Protein AF-A0A7Y3NGU8-F1 (afdb_monomer)

Secondary structure (DSSP, 8-state):
-HHHHTT---TT-----SS-GGGGTTHHHHHT-S-HHHHHHHHHHHHHHHHHHHHTT----EEEEE--HHHHHHHHHHHHH-TTTGGG--HHHHHHHHTHHHHHHHHHHHHH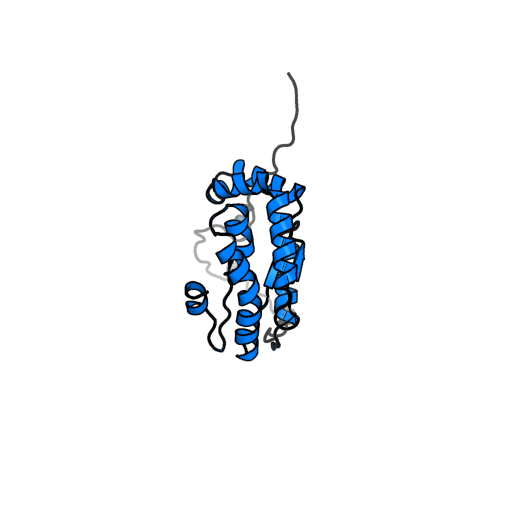HH-BTTB-EEEEE-SSHHHHHHHHHHHHHHHS-----PPPP--PPPPPP-SS-PPPPGGGS-PPP--S--HHHHTT---------------

Mean predicted aligned error: 11.24 Å

Sequence (203 aa):
FQRYVAHLPAGGEIVVFDRSWYNRAGVERVMGFCTEEEYQEFARSVSEFERMLVRSGILILKYWLSVSDEEQEKRFQERLDDPAKRWKLSPMDLGARTRWVDYSKAKDAMLTFSHIPEAPWYEVPSDLKRAAHLNVLHHFLSQVAYKDLTPEPLKLPKRQAAKDYVRPPLSSLNFIPQLWPKAEELVSVTPEVVKPDKKKKKK

Radius of gyration: 28.21 Å; Cα contacts (8 Å, |Δi|>4): 116; chains: 1; bounding box: 62×50×75 Å

pLDDT: mean 86.51, std 14.35, range [35.25, 97.56]

Nearest PDB structures (foldseek):
  5llb-assembly1_A  TM=9.837E-01  e=1.055E-14  Francisella tularensis subsp. tularensis SCHU S4
  5llf-assembly2_C  TM=9.906E-01  e=1.075E-13  Francisella tularensis subsp. tularensis SCHU S4
  4yeg-assembly1_A  TM=9.635E-01  e=5.064E-14  Francisella tularensis
  5o6m-assembly1_A  TM=8.699E-01  e=1.800E-09  Meiothermus ruber H328
  5lc9-assembly1_A  TM=8.675E-01  e=4.912E-09  Meiothermus ruber H328

Structure (mmCIF, N/CA/C/O backbone):
data_AF-A0A7Y3NGU8-F1
#
_entry.id   AF-A0A7Y3NGU8-F1
#
loop_
_atom_site.group_PDB
_atom_site.id
_atom_site.type_symbol
_atom_site.label_atom_id
_atom_site.label_alt_id
_atom_site.label_comp_id
_atom_site.label_asym_id
_atom_site.label_entity_id
_atom_site.label_seq_id
_atom_site.pdbx_PDB_ins_code
_atom_site.Cartn_x
_atom_site.Cartn_y
_atom_site.Cartn_z
_atom_site.occupancy
_atom_site.B_iso_or_equiv
_atom_site.auth_seq_id
_atom_site.auth_comp_id
_atom_site.auth_asym_id
_atom_site.auth_atom_id
_atom_site.pdbx_PDB_model_num
ATOM 1 N N . PHE A 1 1 ? -17.359 3.219 3.291 1.00 92.88 1 PHE A N 1
ATOM 2 C CA . PHE A 1 1 ? -17.083 2.290 2.169 1.00 92.88 1 PHE A CA 1
ATOM 3 C C . PHE A 1 1 ? -17.659 2.741 0.826 1.00 92.88 1 PHE A C 1
ATOM 5 O O . PHE A 1 1 ? -16.943 2.623 -0.157 1.00 92.88 1 PHE A O 1
ATOM 12 N N . GLN A 1 2 ? -18.877 3.301 0.760 1.00 95.94 2 GLN A N 1
ATOM 13 C CA . GLN A 1 2 ? -19.595 3.641 -0.488 1.00 95.94 2 GLN A CA 1
ATOM 14 C C . GLN A 1 2 ? -18.737 4.233 -1.625 1.00 95.94 2 GLN A C 1
ATOM 16 O O . GLN A 1 2 ? -18.728 3.679 -2.718 1.00 95.94 2 GLN A O 1
ATOM 21 N N . ARG A 1 3 ? -17.963 5.302 -1.374 1.00 95.88 3 ARG A N 1
ATOM 22 C CA . ARG A 1 3 ? -17.118 5.922 -2.416 1.00 95.88 3 ARG A CA 1
ATOM 23 C C . ARG A 1 3 ? -16.038 4.998 -2.993 1.00 95.88 3 ARG A C 1
ATOM 25 O O . ARG A 1 3 ? -15.642 5.173 -4.131 1.00 95.88 3 ARG A O 1
ATOM 32 N N . TYR A 1 4 ? -15.546 4.040 -2.208 1.00 96.94 4 TYR A N 1
ATOM 33 C CA . TYR A 1 4 ? -14.507 3.104 -2.640 1.00 96.94 4 TYR A CA 1
ATOM 34 C C . TYR A 1 4 ? -15.098 1.928 -3.417 1.00 96.94 4 TYR A C 1
ATOM 36 O O . TYR A 1 4 ? -14.462 1.433 -4.339 1.00 96.94 4 TYR A O 1
ATOM 44 N N . VAL A 1 5 ? -16.324 1.516 -3.074 1.00 96.00 5 VAL A N 1
ATOM 45 C CA . VAL A 1 5 ? -17.047 0.428 -3.755 1.00 96.00 5 VAL A CA 1
ATOM 46 C C . VAL A 1 5 ? -17.231 0.733 -5.242 1.00 96.00 5 VAL A C 1
ATOM 48 O O . VAL A 1 5 ? -17.096 -0.161 -6.067 1.00 96.00 5 VAL A O 1
ATOM 51 N N . ALA A 1 6 ? -17.456 2.002 -5.590 1.00 96.00 6 ALA A N 1
ATOM 52 C CA . ALA A 1 6 ? -17.579 2.452 -6.977 1.00 96.00 6 ALA A CA 1
ATOM 53 C C . ALA A 1 6 ? -16.308 2.244 -7.827 1.00 96.00 6 ALA A C 1
ATOM 55 O O . ALA A 1 6 ? -16.377 2.336 -9.047 1.00 96.00 6 ALA A O 1
ATOM 56 N N . HIS A 1 7 ? -15.162 1.979 -7.194 1.00 96.50 7 HIS A N 1
ATOM 57 C CA . HIS A 1 7 ? -13.875 1.749 -7.852 1.00 96.50 7 HIS A CA 1
ATOM 58 C C . HIS A 1 7 ? -13.387 0.303 -7.709 1.00 96.50 7 HIS A C 1
ATOM 60 O O . HIS A 1 7 ? -12.212 0.036 -7.938 1.00 96.50 7 HIS A O 1
ATOM 66 N N . LEU A 1 8 ? -14.236 -0.631 -7.273 1.00 96.25 8 LEU A N 1
ATOM 67 C CA . LEU A 1 8 ? -13.846 -2.039 -7.219 1.00 96.25 8 LEU A CA 1
ATOM 68 C C . LEU A 1 8 ? -13.650 -2.608 -8.633 1.00 96.25 8 LEU A C 1
ATOM 70 O O . LEU A 1 8 ? -14.359 -2.191 -9.549 1.00 96.25 8 LEU A O 1
ATOM 74 N N . PRO A 1 9 ? -12.712 -3.555 -8.807 1.00 96.81 9 PRO A N 1
ATOM 75 C CA . PRO A 1 9 ? -12.452 -4.158 -10.107 1.00 96.81 9 PRO A CA 1
ATOM 76 C C . PRO A 1 9 ? -13.638 -5.002 -10.579 1.00 96.81 9 PRO A C 1
ATOM 78 O O . PRO A 1 9 ? -14.230 -5.756 -9.801 1.00 96.81 9 PRO A O 1
ATOM 81 N N . ALA A 1 10 ? -13.928 -4.936 -11.875 1.00 94.62 10 ALA A N 1
ATOM 82 C CA . ALA A 1 10 ? -14.679 -5.965 -12.577 1.00 94.62 10 ALA A CA 1
ATOM 83 C C . ALA A 1 10 ? -13.771 -7.162 -12.936 1.00 94.62 10 ALA A C 1
ATOM 85 O O . ALA A 1 10 ? -12.556 -7.157 -12.723 1.00 94.62 10 ALA A O 1
ATOM 86 N N . GLY A 1 11 ? -14.360 -8.223 -13.494 1.00 93.69 11 GLY A N 1
ATOM 87 C CA . GLY A 1 11 ? -13.607 -9.404 -13.921 1.00 93.69 11 GLY A CA 1
ATOM 88 C C . GLY A 1 11 ? -12.532 -9.060 -14.960 1.00 93.69 11 GLY A C 1
ATOM 89 O O . GLY A 1 11 ? -12.848 -8.546 -16.029 1.00 93.69 11 GLY A O 1
ATOM 90 N N . GLY A 1 12 ? -11.270 -9.374 -14.650 1.00 91.25 12 GLY A N 1
ATOM 91 C CA . GLY A 1 12 ? -10.113 -9.105 -15.514 1.00 91.25 12 GLY A CA 1
ATOM 92 C C . GLY A 1 12 ? -9.433 -7.752 -15.280 1.00 91.25 12 GLY A C 1
ATOM 93 O O . GLY A 1 12 ? -8.403 -7.482 -15.896 1.00 91.25 12 GLY A O 1
ATOM 94 N N . GLU A 1 13 ? -9.960 -6.919 -14.383 1.00 96.06 13 GLU A N 1
ATOM 95 C CA . GLU A 1 13 ? -9.358 -5.633 -14.042 1.00 96.06 13 GLU A CA 1
ATOM 96 C C . GLU A 1 13 ? -8.400 -5.747 -12.853 1.00 96.06 13 GLU A C 1
ATOM 98 O O . GLU A 1 13 ? -8.600 -6.529 -11.923 1.00 96.06 13 GLU A O 1
ATOM 103 N N . ILE A 1 14 ? -7.365 -4.908 -12.865 1.00 95.94 14 ILE A N 1
ATOM 104 C CA . ILE A 1 14 ? -6.476 -4.698 -11.724 1.00 95.94 14 ILE A CA 1
ATOM 105 C C . ILE A 1 14 ? -6.668 -3.256 -11.271 1.00 95.94 14 ILE A C 1
ATOM 107 O O . ILE A 1 14 ? -6.373 -2.323 -12.017 1.00 95.94 14 ILE A O 1
ATOM 111 N N . VAL A 1 15 ? -7.134 -3.073 -10.036 1.00 97.12 15 VAL A N 1
ATOM 112 C CA . VAL A 1 15 ? -7.284 -1.752 -9.419 1.00 97.12 15 VAL A CA 1
ATOM 113 C C . VAL A 1 15 ? -6.252 -1.590 -8.312 1.00 97.12 15 VAL A C 1
ATOM 115 O O . VAL A 1 15 ? -6.148 -2.425 -7.415 1.00 97.12 15 VAL A O 1
ATOM 118 N N . VAL A 1 16 ? -5.507 -0.485 -8.360 1.00 96.88 16 VAL A N 1
ATOM 119 C CA . VAL A 1 16 ? -4.525 -0.117 -7.336 1.00 96.88 16 VAL A CA 1
ATOM 120 C C . VAL A 1 16 ? -5.042 1.081 -6.552 1.00 96.88 16 VAL A C 1
ATOM 122 O O . VAL A 1 16 ? -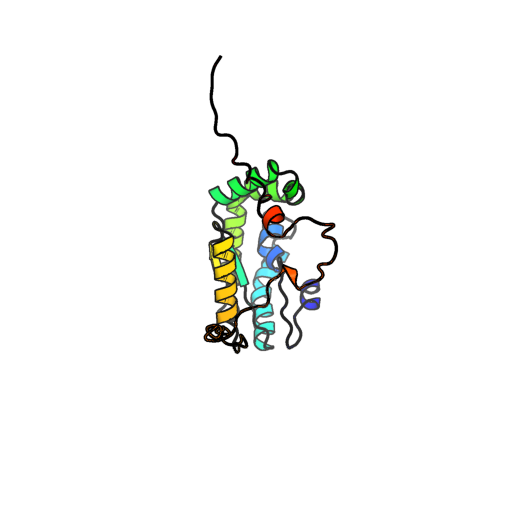5.272 2.155 -7.102 1.00 96.88 16 VAL A O 1
ATOM 125 N N . PHE A 1 17 ? -5.190 0.894 -5.246 1.00 97.38 17 PHE A N 1
ATOM 126 C CA . PHE A 1 17 ? -5.583 1.940 -4.312 1.00 97.38 17 PHE A CA 1
ATOM 127 C C . PHE A 1 17 ? -4.334 2.636 -3.741 1.00 97.38 17 PHE A C 1
ATOM 129 O O . PHE A 1 17 ? -3.684 2.102 -2.840 1.00 97.38 17 PHE A O 1
ATOM 136 N N . ASP A 1 18 ? -3.991 3.828 -4.252 1.00 95.12 18 ASP A N 1
ATOM 137 C CA . ASP A 1 18 ? -3.037 4.729 -3.581 1.00 95.12 18 ASP A CA 1
ATOM 138 C C . ASP A 1 18 ? -3.736 5.375 -2.380 1.00 95.12 18 ASP A C 1
ATOM 140 O O . ASP A 1 18 ? -4.452 6.375 -2.495 1.00 95.12 18 ASP A O 1
ATOM 144 N N . ARG A 1 19 ? -3.565 4.718 -1.226 1.00 94.00 19 ARG A N 1
ATOM 145 C CA . ARG A 1 19 ? -4.458 4.781 -0.058 1.00 94.00 19 ARG A CA 1
ATOM 146 C C . ARG A 1 19 ? -5.843 4.200 -0.346 1.00 94.00 19 ARG A C 1
ATOM 148 O O . ARG A 1 19 ? -6.278 4.054 -1.480 1.00 94.00 19 ARG A O 1
ATOM 155 N N . SER A 1 20 ? -6.564 3.864 0.716 1.00 96.50 20 SER A N 1
ATOM 156 C CA . SER A 1 20 ? -7.826 3.124 0.628 1.00 96.50 20 SER A CA 1
ATOM 157 C C . SER A 1 20 ? -8.789 3.533 1.746 1.00 96.50 20 SER A C 1
ATOM 159 O O . SER A 1 20 ? -8.634 4.591 2.367 1.00 96.50 20 SER A O 1
ATOM 161 N N . TRP A 1 21 ? -9.802 2.706 2.016 1.00 96.88 21 TRP A N 1
ATOM 162 C CA . TRP A 1 21 ? -10.707 2.870 3.157 1.00 96.88 21 TRP A CA 1
ATOM 163 C C . TRP A 1 21 ? -9.985 2.893 4.512 1.00 96.88 21 TRP A C 1
ATOM 165 O O . TRP A 1 21 ? -10.514 3.455 5.467 1.00 96.88 21 TRP A O 1
ATOM 175 N N . TYR A 1 22 ? -8.744 2.401 4.578 1.00 97.12 22 TYR A N 1
ATOM 176 C CA . TYR A 1 22 ? -7.890 2.463 5.766 1.00 97.12 22 TYR A CA 1
ATOM 177 C C . TYR A 1 22 ? -7.432 3.871 6.172 1.00 97.12 22 TYR A C 1
ATOM 179 O O . TYR A 1 22 ? -6.857 4.026 7.248 1.00 97.12 22 TYR A O 1
ATOM 187 N N . ASN A 1 23 ? -7.744 4.918 5.397 1.00 95.12 23 ASN A N 1
ATOM 188 C CA . ASN A 1 23 ? -7.581 6.302 5.864 1.00 95.12 23 ASN A CA 1
ATOM 189 C C . ASN A 1 23 ? -8.250 6.529 7.228 1.00 95.12 23 ASN A C 1
ATOM 191 O O . ASN A 1 23 ? -7.671 7.216 8.073 1.00 95.12 23 ASN A O 1
ATOM 195 N N . ARG A 1 24 ? -9.398 5.877 7.465 1.00 95.50 24 ARG A N 1
ATOM 196 C CA . ARG A 1 24 ? -10.125 5.946 8.733 1.00 95.50 24 ARG A CA 1
ATOM 197 C C . ARG A 1 24 ? -9.356 5.354 9.915 1.00 95.50 24 ARG A C 1
ATOM 199 O O . ARG A 1 24 ? -9.410 5.895 11.012 1.00 95.50 24 ARG A O 1
ATOM 206 N N . ALA A 1 25 ? -8.597 4.283 9.689 1.00 94.38 25 ALA A N 1
ATOM 207 C CA . ALA A 1 25 ? -7.792 3.645 10.729 1.00 94.38 25 ALA A CA 1
ATOM 208 C C . ALA A 1 25 ? -6.449 4.338 10.995 1.00 94.38 25 ALA A C 1
ATOM 210 O O . ALA A 1 25 ? -5.852 4.108 12.039 1.00 94.38 25 ALA A O 1
ATOM 211 N N . GLY A 1 26 ? -5.968 5.167 10.064 1.00 92.25 26 GLY A N 1
ATOM 212 C CA . GLY A 1 26 ? -4.692 5.870 10.182 1.00 92.25 26 GLY A CA 1
ATOM 213 C C . GLY A 1 26 ? -4.872 7.371 10.378 1.00 92.25 26 GLY A C 1
ATOM 214 O O . GLY A 1 26 ? -4.985 7.864 11.497 1.00 92.25 26 GLY A O 1
ATOM 215 N N . VAL A 1 27 ? -4.872 8.109 9.265 1.00 91.81 27 VAL A N 1
ATOM 216 C CA . VAL A 1 27 ? -4.839 9.579 9.267 1.00 91.81 27 VAL A CA 1
ATOM 217 C C . VAL A 1 27 ? -6.065 10.176 9.951 1.00 91.81 27 VAL A C 1
ATOM 219 O O . VAL A 1 27 ? -5.903 11.076 10.768 1.00 91.81 27 VAL A O 1
ATOM 222 N N . GLU A 1 28 ? -7.278 9.692 9.662 1.00 92.88 28 GLU A N 1
ATOM 223 C CA . GLU A 1 28 ? -8.488 10.275 10.262 1.00 92.88 28 GLU A CA 1
ATOM 224 C C . GLU A 1 28 ? -8.505 10.066 11.779 1.00 92.88 28 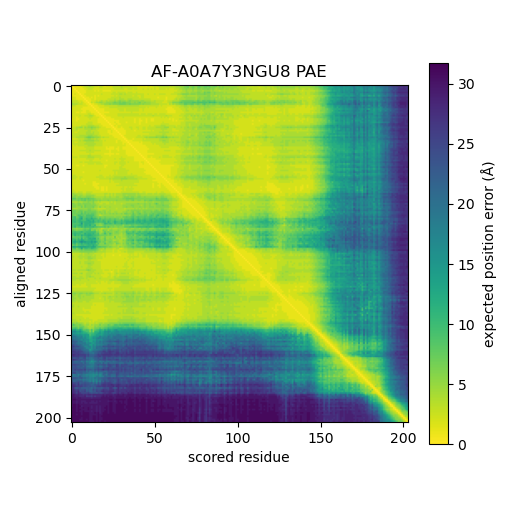GLU A C 1
ATOM 226 O O . GLU A 1 28 ? -8.828 10.995 12.516 1.00 92.88 28 GLU A O 1
ATOM 231 N N . ARG A 1 29 ? -8.062 8.893 12.246 1.00 92.25 29 ARG A N 1
ATOM 232 C CA . ARG A 1 29 ? -7.940 8.581 13.670 1.00 92.25 29 ARG A CA 1
ATOM 233 C C . ARG A 1 29 ? -6.921 9.476 14.372 1.00 92.25 29 ARG A C 1
ATOM 235 O O . ARG A 1 29 ? -7.235 10.067 15.399 1.00 92.25 29 ARG A O 1
ATOM 242 N N . VAL A 1 30 ? -5.710 9.583 13.826 1.00 91.75 30 VAL A N 1
ATOM 243 C CA . VAL A 1 30 ? -4.610 10.330 14.463 1.00 91.75 30 VAL A CA 1
ATOM 244 C C . VAL A 1 30 ? -4.826 11.841 14.383 1.00 91.75 30 VAL A C 1
ATOM 246 O O . VAL A 1 30 ? -4.434 12.567 15.295 1.00 91.75 30 VAL A O 1
ATOM 249 N N . MET A 1 31 ? -5.442 12.335 13.307 1.00 89.44 31 MET A N 1
ATOM 250 C CA . MET A 1 31 ? -5.679 13.768 13.097 1.00 89.44 31 MET A CA 1
ATOM 251 C C . MET A 1 31 ? -7.030 14.248 13.639 1.00 89.44 31 MET A C 1
ATOM 253 O O . MET A 1 31 ? -7.240 15.455 13.711 1.00 89.44 31 MET A O 1
ATOM 257 N N . GLY A 1 32 ? -7.911 13.337 14.066 1.00 92.38 32 GLY A N 1
ATOM 258 C CA . GLY A 1 32 ? -9.229 13.672 14.613 1.00 92.38 32 GLY A CA 1
ATOM 259 C C . GLY A 1 32 ? -10.253 14.068 13.547 1.00 92.38 32 GLY A C 1
ATOM 260 O O . GLY A 1 32 ? -11.110 14.906 13.804 1.00 92.38 32 GLY A O 1
ATOM 261 N N . PHE A 1 33 ? -10.154 13.502 12.340 1.00 93.69 33 PHE A N 1
ATOM 262 C CA . PHE A 1 33 ? -11.127 13.725 11.261 1.00 93.69 33 PHE A CA 1
ATOM 263 C C . PHE A 1 33 ? -12.330 12.778 11.314 1.00 93.69 33 PHE A C 1
ATOM 265 O O . PHE A 1 33 ? -13.269 12.959 10.544 1.00 93.69 33 PHE A O 1
ATOM 272 N N . CYS A 1 34 ? -12.306 11.782 12.200 1.00 96.00 34 CYS A N 1
ATOM 273 C CA . CYS A 1 34 ? -13.446 10.921 12.490 1.00 96.00 34 CYS A CA 1
ATOM 274 C C . CYS A 1 34 ? -13.690 10.855 14.000 1.00 96.00 34 CYS A C 1
ATOM 276 O O . CYS A 1 34 ? -12.762 11.042 14.795 1.00 96.00 34 CYS A O 1
ATOM 278 N N . THR A 1 35 ? -14.925 10.559 14.402 1.00 97.19 35 THR A N 1
ATOM 279 C CA . THR A 1 35 ? -15.235 10.321 15.820 1.00 97.19 35 THR A CA 1
ATOM 280 C C . THR A 1 35 ? -14.749 8.939 16.273 1.00 97.19 35 THR A C 1
ATOM 282 O O . THR A 1 35 ? -14.367 8.091 15.457 1.00 97.19 35 THR A O 1
ATOM 285 N N . GLU A 1 36 ? -14.740 8.692 17.586 1.00 95.50 36 GLU A N 1
ATOM 286 C CA . GLU A 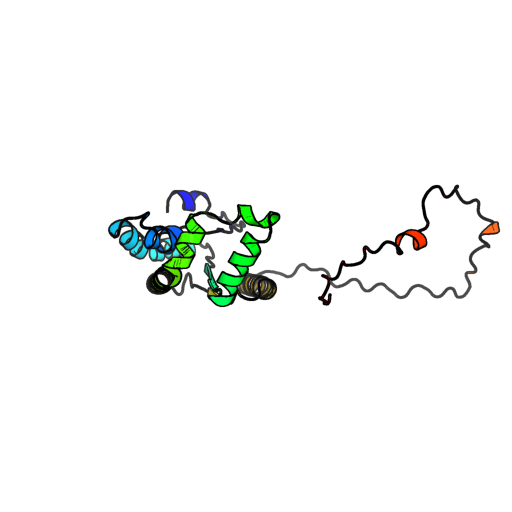1 36 ? -14.433 7.360 18.124 1.00 95.50 36 GLU A CA 1
ATOM 287 C C . GLU A 1 36 ? -15.437 6.324 17.611 1.00 95.50 36 GLU A C 1
ATOM 289 O O . GLU A 1 36 ? -15.050 5.235 17.197 1.00 95.50 36 GLU A O 1
ATOM 294 N N . GLU A 1 37 ? -16.720 6.679 17.582 1.00 97.00 37 GLU A N 1
ATOM 295 C CA . GLU A 1 37 ? -17.801 5.802 17.142 1.00 97.00 37 GLU A CA 1
ATOM 296 C C . GLU A 1 37 ? -17.614 5.401 15.676 1.00 97.00 37 GLU A C 1
ATOM 298 O O . GLU A 1 37 ? -17.724 4.223 15.339 1.00 97.00 37 GLU A O 1
ATOM 303 N N . GLU A 1 38 ? -17.253 6.352 14.810 1.00 96.88 38 GLU A N 1
ATOM 304 C CA . GLU A 1 38 ? -16.964 6.078 13.402 1.00 96.88 38 GLU A CA 1
ATOM 305 C C . GLU A 1 38 ? -15.751 5.164 13.203 1.00 96.88 38 GLU A C 1
ATOM 307 O O . GLU A 1 38 ? -15.750 4.328 12.292 1.00 96.88 38 GLU A O 1
ATOM 312 N N . TYR A 1 39 ? -14.711 5.335 14.023 1.00 97.00 39 TYR A N 1
ATOM 313 C CA . TYR A 1 39 ? -13.516 4.495 13.995 1.00 97.00 39 TYR A CA 1
ATOM 314 C C . TYR A 1 39 ? -13.830 3.066 14.449 1.00 97.00 39 TYR A C 1
ATOM 316 O O . TYR A 1 39 ? -13.458 2.112 13.765 1.00 97.00 39 TYR A O 1
ATOM 324 N N . GLN A 1 40 ? -14.557 2.908 15.556 1.00 96.12 40 GLN A N 1
ATOM 325 C CA . GLN A 1 40 ? -14.963 1.598 16.068 1.00 96.12 40 GLN A CA 1
ATOM 326 C C . GLN A 1 40 ? -15.891 0.874 15.092 1.00 96.12 40 GLN A C 1
ATOM 328 O O . GLN A 1 40 ? -15.737 -0.325 14.859 1.00 96.12 40 GLN A O 1
ATOM 333 N N . GLU A 1 41 ? -16.820 1.599 14.470 1.00 96.94 41 GLU A N 1
ATOM 334 C CA . GLU A 1 41 ? -17.700 1.035 13.451 1.00 96.94 41 GLU A CA 1
ATOM 335 C C . GLU A 1 41 ? -16.914 0.567 12.220 1.00 96.94 41 GLU A C 1
ATOM 337 O O . GLU A 1 41 ? -17.131 -0.536 11.713 1.00 96.94 41 GLU A O 1
ATOM 342 N N . PHE A 1 42 ? -15.928 1.354 11.777 1.00 97.44 42 PHE A N 1
ATOM 343 C CA . PHE A 1 42 ? -15.013 0.939 10.717 1.00 97.44 42 PHE A CA 1
ATOM 344 C C . PHE A 1 42 ? -14.212 -0.311 11.096 1.00 97.44 42 PHE A C 1
ATOM 346 O O . PHE A 1 42 ? -14.114 -1.232 10.285 1.00 97.44 42 PHE A O 1
ATOM 353 N N . ALA A 1 43 ? -13.668 -0.358 12.314 1.00 95.25 43 ALA A N 1
ATOM 354 C CA . ALA A 1 43 ? -12.856 -1.473 12.790 1.00 95.25 43 ALA A CA 1
ATOM 355 C C . ALA A 1 43 ? -13.638 -2.796 12.816 1.00 95.25 43 ALA A C 1
ATOM 357 O O . ALA A 1 43 ? -13.089 -3.837 12.463 1.00 95.25 43 ALA A O 1
ATOM 358 N N . ARG A 1 44 ? -14.931 -2.755 13.163 1.00 95.44 44 ARG A N 1
ATOM 359 C CA . ARG A 1 44 ? -15.822 -3.928 13.107 1.00 95.44 44 ARG A CA 1
ATOM 360 C C . ARG A 1 44 ? -16.196 -4.308 11.675 1.00 95.44 44 ARG A C 1
ATOM 362 O O . ARG A 1 44 ? -16.216 -5.486 11.336 1.00 95.44 44 ARG A O 1
ATOM 369 N N . SER A 1 45 ? -16.492 -3.315 10.839 1.00 96.75 45 SER A N 1
ATOM 370 C CA . SER A 1 45 ? -17.041 -3.535 9.498 1.00 96.75 45 SER A CA 1
ATOM 371 C C . SER A 1 45 ? -16.003 -3.954 8.454 1.00 96.75 45 SER A C 1
ATOM 373 O O . SER A 1 45 ? -16.346 -4.665 7.510 1.00 96.75 45 SER A O 1
ATOM 375 N N . VAL A 1 46 ? -14.745 -3.511 8.570 1.00 97.25 46 VAL A N 1
ATOM 376 C CA . VAL A 1 46 ? -13.756 -3.677 7.488 1.00 97.25 46 VAL A CA 1
ATOM 377 C C . VAL A 1 46 ? -13.459 -5.143 7.175 1.00 97.25 46 VAL A C 1
ATOM 379 O O . VAL A 1 46 ? -13.419 -5.515 6.005 1.00 97.25 46 VAL A O 1
ATOM 382 N N . SER A 1 47 ? -13.323 -5.987 8.196 1.00 95.44 47 SER A N 1
ATOM 383 C CA . SER A 1 47 ? -12.982 -7.400 8.016 1.00 95.44 47 SER A CA 1
ATOM 384 C C . SER A 1 47 ? -14.132 -8.171 7.368 1.00 95.44 47 SER A C 1
ATOM 386 O O . SER A 1 47 ? -13.904 -8.992 6.483 1.00 95.44 47 SER A O 1
ATOM 388 N N . GLU A 1 48 ? -15.379 -7.856 7.727 1.00 96.06 48 GLU A N 1
ATOM 389 C CA . GLU A 1 48 ? -16.566 -8.435 7.085 1.00 96.06 48 GLU A CA 1
ATOM 390 C C . GLU A 1 48 ? -16.726 -7.967 5.638 1.00 96.06 48 GLU A C 1
ATOM 392 O O . GLU A 1 48 ? -17.041 -8.764 4.749 1.00 96.06 48 GLU A O 1
ATOM 397 N N . PHE A 1 49 ? -16.453 -6.687 5.379 1.00 96.88 49 PHE A N 1
ATOM 398 C CA . PHE A 1 49 ? -16.466 -6.135 4.031 1.00 96.88 49 PHE A CA 1
ATOM 399 C C . PHE A 1 49 ? -15.429 -6.826 3.135 1.00 96.88 49 PHE A C 1
ATOM 401 O O . PHE A 1 49 ? -15.761 -7.270 2.039 1.00 96.88 49 PHE A O 1
ATOM 408 N N . GLU A 1 50 ? -14.197 -6.997 3.612 1.00 97.19 50 GLU A N 1
ATOM 409 C CA . GLU A 1 50 ? -13.140 -7.677 2.859 1.00 97.19 50 GLU A CA 1
ATOM 410 C C . GLU A 1 50 ? -13.455 -9.160 2.636 1.00 97.19 50 GLU A C 1
ATOM 412 O O . GLU A 1 50 ? -13.311 -9.648 1.515 1.00 97.19 50 GLU A O 1
ATOM 417 N N . ARG A 1 51 ? -13.998 -9.861 3.641 1.00 96.69 51 ARG A N 1
ATOM 418 C CA . ARG A 1 51 ? -14.490 -11.242 3.475 1.00 96.69 51 ARG A CA 1
ATOM 419 C C . ARG A 1 51 ? -15.554 -11.346 2.393 1.00 96.69 51 ARG A C 1
ATOM 421 O O . ARG A 1 51 ? -15.534 -12.287 1.604 1.00 96.69 51 ARG A O 1
ATOM 428 N N . MET A 1 52 ? -16.490 -10.401 2.338 1.00 96.56 52 MET A N 1
ATOM 429 C CA . MET A 1 52 ? -17.519 -10.375 1.299 1.00 96.56 52 MET A CA 1
ATOM 430 C C . MET A 1 52 ? -16.906 -10.253 -0.103 1.00 96.56 52 MET A C 1
ATOM 432 O O . MET A 1 52 ? -17.318 -10.977 -1.012 1.00 96.56 52 MET A O 1
ATOM 436 N N . LEU A 1 53 ? -15.910 -9.381 -0.275 1.00 96.69 53 LEU A N 1
ATOM 437 C CA . LEU A 1 53 ? -15.215 -9.198 -1.551 1.00 96.69 53 LEU A CA 1
ATOM 438 C C . LEU A 1 53 ? -14.420 -10.447 -1.957 1.00 96.69 53 LEU A C 1
ATOM 440 O O . LEU A 1 53 ? -14.544 -10.900 -3.094 1.00 96.69 53 LEU A O 1
ATOM 444 N N . VAL A 1 54 ? -13.683 -11.053 -1.022 1.00 96.62 54 VAL A N 1
ATOM 445 C CA . VAL A 1 54 ? -12.922 -12.286 -1.282 1.00 96.62 54 VAL A CA 1
ATOM 446 C C . VAL A 1 54 ? -13.852 -13.442 -1.653 1.00 96.62 54 VAL A C 1
ATOM 448 O O . VAL A 1 54 ? -13.606 -14.138 -2.636 1.00 96.62 54 VAL A O 1
ATOM 451 N N . ARG A 1 55 ? -14.986 -13.603 -0.953 1.00 96.38 55 ARG A N 1
ATOM 452 C CA . ARG A 1 55 ? -16.022 -14.592 -1.319 1.00 96.38 55 ARG A CA 1
ATOM 453 C C . ARG A 1 55 ? -16.634 -14.345 -2.699 1.00 96.38 55 ARG A C 1
ATOM 455 O O . ARG A 1 55 ? -17.118 -15.287 -3.316 1.00 96.38 55 ARG A O 1
ATOM 462 N N . SER A 1 56 ? -16.603 -13.105 -3.180 1.00 95.25 56 SER A N 1
ATOM 463 C CA . SER A 1 56 ? -17.061 -12.736 -4.526 1.00 95.25 56 SER A CA 1
ATOM 464 C C . SER A 1 56 ? -15.994 -12.973 -5.607 1.00 95.25 56 SER A C 1
ATOM 466 O O . SER A 1 56 ? -16.222 -12.644 -6.767 1.00 95.25 56 SER A O 1
ATOM 468 N N . GLY A 1 57 ? -14.836 -13.543 -5.249 1.00 94.62 57 GLY A N 1
ATOM 469 C CA . GLY A 1 57 ? -13.745 -13.870 -6.170 1.00 94.62 57 GLY A CA 1
ATOM 470 C C . GLY A 1 57 ? -12.719 -12.753 -6.373 1.00 94.62 57 GLY A C 1
ATOM 471 O O . GLY A 1 57 ? -11.856 -12.882 -7.239 1.00 94.62 57 GLY A O 1
ATOM 472 N N . ILE A 1 58 ? -12.783 -11.665 -5.597 1.00 96.38 58 ILE A N 1
ATOM 473 C CA . ILE A 1 58 ? -11.807 -10.571 -5.680 1.00 96.38 58 ILE A CA 1
ATOM 474 C C . ILE A 1 58 ? -10.582 -10.923 -4.835 1.00 96.38 58 ILE A C 1
ATOM 476 O O . ILE A 1 58 ? -10.683 -11.110 -3.623 1.00 96.38 58 ILE A O 1
ATOM 480 N N . LEU A 1 59 ? -9.405 -10.950 -5.460 1.00 95.62 59 LEU A N 1
ATOM 481 C CA . LEU A 1 59 ? -8.137 -11.061 -4.743 1.00 95.62 59 LEU A CA 1
ATOM 482 C C . LEU A 1 59 ? -7.786 -9.714 -4.096 1.00 95.62 59 LEU A C 1
ATOM 484 O O . LEU A 1 59 ? -7.583 -8.719 -4.793 1.00 95.62 59 LEU A O 1
ATOM 488 N N . ILE A 1 60 ? -7.684 -9.686 -2.767 1.00 96.88 60 ILE A N 1
ATOM 489 C CA . ILE A 1 60 ? -7.290 -8.493 -2.010 1.00 96.88 60 ILE A CA 1
ATOM 490 C C . ILE A 1 60 ? -5.859 -8.662 -1.509 1.00 96.88 60 ILE A C 1
ATOM 492 O O . ILE A 1 60 ? -5.575 -9.540 -0.700 1.00 96.88 60 ILE A O 1
ATOM 496 N N . LEU A 1 61 ? -4.969 -7.768 -1.942 1.00 96.75 61 LEU A N 1
ATOM 497 C CA . LEU A 1 61 ? -3.588 -7.698 -1.469 1.00 96.75 61 LEU A CA 1
ATOM 498 C C . LEU A 1 61 ? -3.359 -6.366 -0.758 1.00 96.75 61 LEU A C 1
ATOM 500 O O . LEU A 1 61 ? -3.484 -5.300 -1.365 1.00 96.75 61 LEU A O 1
ATOM 504 N N . LYS A 1 62 ? -3.023 -6.422 0.534 1.00 97.50 62 LYS A N 1
ATOM 505 C CA . LYS A 1 62 ? -2.799 -5.235 1.368 1.00 97.50 62 LYS A CA 1
ATOM 506 C C . LYS A 1 62 ? -1.330 -5.121 1.738 1.00 97.50 62 LYS A C 1
ATOM 508 O O . LYS A 1 62 ? -0.774 -6.012 2.377 1.00 97.50 62 LYS A O 1
ATOM 513 N N . TYR A 1 63 ? -0.715 -4.002 1.371 1.00 97.12 63 TYR A N 1
ATOM 514 C CA . TYR A 1 63 ? 0.698 -3.740 1.626 1.00 97.12 63 TYR A CA 1
ATOM 515 C C . TYR A 1 63 ? 0.868 -2.554 2.569 1.00 97.12 63 TYR A C 1
ATOM 517 O O . TYR A 1 63 ? 0.368 -1.461 2.303 1.00 97.12 63 TYR A O 1
ATOM 525 N N . TRP A 1 64 ? 1.619 -2.758 3.648 1.00 95.56 64 TRP A N 1
ATOM 526 C CA . TRP A 1 64 ? 2.081 -1.690 4.524 1.00 95.56 64 TRP A CA 1
ATOM 527 C C . TRP A 1 64 ? 3.555 -1.401 4.246 1.00 95.56 64 TRP A C 1
ATOM 529 O O . TRP A 1 64 ? 4.431 -2.197 4.588 1.00 95.56 64 TRP A O 1
ATOM 539 N N . LEU A 1 65 ? 3.840 -0.255 3.628 1.00 94.88 65 LEU A N 1
ATOM 540 C CA . LEU A 1 65 ? 5.211 0.189 3.379 1.00 94.88 65 LEU A CA 1
ATOM 541 C C . LEU A 1 65 ? 5.795 0.788 4.666 1.00 94.88 65 LEU A C 1
ATOM 543 O O . LEU A 1 65 ? 5.473 1.913 5.042 1.00 94.88 65 LEU A O 1
ATOM 547 N N . SER A 1 66 ? 6.646 0.019 5.341 1.00 91.12 66 SER A N 1
ATOM 548 C CA . SER A 1 66 ? 7.301 0.406 6.592 1.00 91.12 66 SER A CA 1
ATOM 549 C C . SER A 1 66 ? 8.580 1.178 6.277 1.00 91.12 66 SER A C 1
ATOM 551 O O . SER A 1 66 ? 9.390 0.718 5.470 1.00 91.12 66 SER A O 1
ATOM 553 N N . VAL A 1 67 ? 8.747 2.370 6.844 1.00 91.12 67 VAL A N 1
ATOM 554 C CA . VAL A 1 67 ? 9.955 3.201 6.699 1.00 91.12 67 VAL A CA 1
ATOM 555 C C . VAL A 1 67 ? 10.498 3.445 8.100 1.00 91.12 67 VAL A C 1
ATOM 557 O O . VAL A 1 67 ? 9.709 3.734 8.996 1.00 91.12 67 VAL A O 1
ATOM 560 N N . SER A 1 68 ? 11.807 3.333 8.298 1.00 89.00 68 SER A N 1
ATOM 561 C CA . SER A 1 68 ? 12.438 3.718 9.562 1.00 89.00 68 SER A CA 1
ATOM 562 C C . SER A 1 68 ? 12.312 5.225 9.812 1.00 89.00 68 SER A C 1
ATOM 564 O O . SER A 1 68 ? 12.260 6.019 8.874 1.00 89.00 68 SER A O 1
ATOM 566 N N . ASP A 1 69 ? 12.274 5.630 11.082 1.00 85.62 69 ASP A N 1
ATOM 567 C CA . ASP A 1 69 ? 12.173 7.044 11.476 1.00 85.62 69 ASP A CA 1
ATOM 568 C C . ASP A 1 69 ? 13.321 7.881 10.876 1.00 85.62 69 ASP A C 1
ATOM 570 O O . ASP A 1 69 ? 13.104 8.931 10.273 1.00 85.62 69 ASP A O 1
ATOM 574 N N . GLU A 1 70 ? 14.542 7.338 10.907 1.00 88.31 70 GLU A N 1
ATOM 575 C CA . GLU A 1 70 ? 15.739 7.959 10.327 1.00 88.31 70 GLU A CA 1
ATOM 576 C C . GLU A 1 70 ? 15.602 8.209 8.815 1.00 88.31 70 GLU A C 1
ATOM 578 O O . GLU A 1 70 ? 15.895 9.301 8.315 1.00 88.31 70 GLU A O 1
ATOM 583 N N . GLU A 1 71 ? 15.133 7.212 8.059 1.00 89.31 71 GLU A N 1
ATOM 584 C CA . GLU A 1 71 ? 14.948 7.342 6.613 1.00 89.31 71 GLU A CA 1
ATOM 585 C C . GLU A 1 71 ? 13.717 8.199 6.279 1.00 89.31 71 GLU A C 1
ATOM 587 O O . GLU A 1 71 ? 13.709 8.899 5.261 1.00 89.31 71 GLU A O 1
ATOM 592 N N . GLN A 1 72 ? 12.685 8.202 7.128 1.00 87.12 72 GLN A N 1
ATOM 593 C CA . GLN A 1 72 ? 11.545 9.099 6.978 1.00 87.12 72 GLN A CA 1
ATOM 594 C C . GLN A 1 72 ? 11.984 10.561 7.130 1.00 87.12 72 GLN A C 1
ATOM 596 O O . GLN A 1 72 ? 11.685 11.374 6.250 1.00 87.12 72 GLN A O 1
ATOM 601 N N . GLU A 1 73 ? 12.743 10.880 8.181 1.00 87.88 73 GLU A N 1
ATOM 602 C CA . GLU A 1 73 ? 13.299 12.212 8.427 1.00 87.88 73 GLU A CA 1
ATOM 603 C C . GLU A 1 73 ? 14.175 12.667 7.260 1.00 87.88 73 GLU A C 1
ATOM 605 O O . GLU A 1 73 ? 13.977 13.747 6.699 1.00 87.88 73 GLU A O 1
ATOM 610 N N . LYS A 1 74 ? 15.098 11.809 6.820 1.00 90.00 74 LYS A N 1
ATOM 611 C CA . LYS A 1 74 ? 15.962 12.096 5.674 1.00 90.00 74 LYS A CA 1
ATOM 612 C C . LYS A 1 74 ? 15.154 12.426 4.417 1.00 90.00 74 LYS A C 1
ATOM 614 O O . LYS A 1 74 ? 15.456 13.397 3.727 1.00 90.00 74 LYS A O 1
ATOM 619 N N . ARG A 1 75 ? 14.088 11.671 4.130 1.00 88.50 75 ARG A N 1
ATOM 620 C CA . ARG A 1 75 ? 13.193 11.941 2.989 1.00 88.50 75 ARG A CA 1
ATOM 621 C C . ARG A 1 75 ? 12.438 13.254 3.134 1.00 88.50 75 ARG A C 1
ATOM 623 O O . ARG A 1 75 ? 12.144 13.877 2.116 1.00 88.50 75 ARG A O 1
ATOM 630 N N . PHE A 1 76 ? 12.078 13.650 4.351 1.00 86.56 76 PHE A N 1
ATOM 631 C CA . PHE A 1 76 ? 11.457 14.948 4.602 1.00 86.56 76 PHE A CA 1
ATOM 632 C C . PHE A 1 76 ? 12.428 16.091 4.309 1.00 86.56 76 PHE A C 1
ATOM 634 O O . PHE A 1 76 ? 12.055 17.002 3.570 1.00 86.56 76 PHE A O 1
ATOM 641 N N . GLN A 1 77 ? 13.671 15.997 4.786 1.00 87.25 77 GLN A N 1
ATOM 642 C CA . GLN A 1 77 ? 14.710 16.994 4.507 1.00 87.25 77 GLN A CA 1
ATOM 643 C C . GLN A 1 77 ? 15.009 17.094 3.006 1.00 87.25 77 GLN A C 1
ATOM 645 O O . GLN A 1 77 ? 14.912 18.170 2.427 1.00 87.25 77 GLN A O 1
ATOM 650 N N . GLU A 1 78 ? 15.205 15.960 2.322 1.00 88.50 78 GLU A N 1
ATOM 651 C CA . GLU A 1 78 ? 15.408 15.939 0.865 1.00 88.50 78 GLU A CA 1
ATOM 652 C C . GLU A 1 78 ? 14.255 16.593 0.080 1.00 88.50 78 GLU A C 1
ATOM 654 O O . GLU A 1 78 ? 14.472 17.145 -0.996 1.00 88.50 78 GLU A O 1
ATOM 659 N N . ARG A 1 79 ? 13.011 16.512 0.574 1.00 88.50 79 ARG A N 1
ATOM 660 C CA . ARG A 1 79 ? 11.844 17.147 -0.069 1.00 88.50 79 ARG A CA 1
ATOM 661 C C . ARG A 1 79 ? 11.752 18.644 0.213 1.00 88.50 79 ARG A C 1
ATOM 663 O O . ARG A 1 79 ? 11.154 19.352 -0.595 1.00 88.50 79 ARG A O 1
ATOM 670 N N . LEU A 1 80 ? 12.272 19.103 1.350 1.00 85.75 80 LEU A N 1
ATOM 671 C CA . LEU A 1 80 ? 12.362 20.525 1.681 1.00 85.75 80 LEU A CA 1
ATOM 672 C C . LEU A 1 80 ? 13.446 21.206 0.840 1.00 85.75 80 LEU A C 1
ATOM 674 O O . LEU A 1 80 ? 13.211 22.301 0.327 1.00 85.75 80 LEU A O 1
ATOM 678 N N . ASP A 1 81 ? 14.576 20.523 0.659 1.00 89.00 81 ASP A N 1
ATOM 679 C CA . ASP A 1 81 ? 15.739 21.035 -0.068 1.00 89.00 81 ASP A CA 1
ATOM 680 C C . ASP A 1 81 ? 15.559 21.009 -1.593 1.00 89.00 81 ASP A C 1
ATOM 682 O O . ASP A 1 81 ? 16.148 21.830 -2.293 1.00 89.00 81 ASP A O 1
ATOM 686 N N . ASP A 1 82 ? 14.748 20.086 -2.124 1.00 89.25 82 ASP A N 1
ATOM 687 C CA . ASP A 1 82 ? 14.495 19.928 -3.561 1.00 89.25 82 ASP A CA 1
ATOM 688 C C . ASP A 1 82 ? 13.207 20.664 -4.005 1.00 89.25 82 ASP A C 1
ATOM 690 O O . ASP A 1 82 ? 12.091 20.182 -3.748 1.00 89.25 82 ASP A O 1
ATOM 694 N N . PRO A 1 83 ? 13.311 21.787 -4.751 1.00 87.62 83 PRO A N 1
ATOM 695 C CA . PRO A 1 83 ? 12.149 22.541 -5.224 1.00 87.62 83 PRO A CA 1
ATOM 696 C C . PRO A 1 83 ? 11.188 21.711 -6.084 1.00 87.62 83 PRO A C 1
ATOM 698 O O . PRO A 1 83 ? 9.980 21.946 -6.049 1.00 87.62 83 PRO A O 1
ATOM 701 N N . ALA A 1 84 ? 11.688 20.708 -6.815 1.00 88.19 84 ALA A N 1
ATOM 702 C CA . ALA A 1 84 ? 10.866 19.861 -7.676 1.00 88.19 84 ALA A CA 1
ATOM 703 C C . ALA A 1 84 ? 10.007 18.861 -6.883 1.00 88.19 84 ALA A C 1
ATOM 705 O O . ALA A 1 84 ? 9.031 18.319 -7.408 1.00 88.19 84 ALA A O 1
ATOM 706 N N . LYS A 1 85 ? 10.348 18.603 -5.615 1.00 85.75 85 LYS A N 1
ATOM 707 C CA . LYS A 1 85 ? 9.619 17.677 -4.731 1.00 85.75 85 LYS A CA 1
ATOM 708 C C . LYS A 1 85 ? 8.800 18.382 -3.657 1.00 85.75 85 LYS A C 1
ATOM 710 O O . LYS A 1 85 ? 7.967 17.726 -3.031 1.00 85.75 85 LYS A O 1
ATOM 715 N N . ARG A 1 86 ? 8.981 19.691 -3.479 1.00 84.38 86 ARG A N 1
ATOM 716 C CA . ARG A 1 86 ? 8.334 20.488 -2.430 1.00 84.38 86 ARG A CA 1
ATOM 717 C C . ARG A 1 86 ? 6.807 20.433 -2.455 1.00 84.38 86 ARG A C 1
ATOM 719 O O . ARG A 1 86 ? 6.185 20.435 -1.400 1.00 84.38 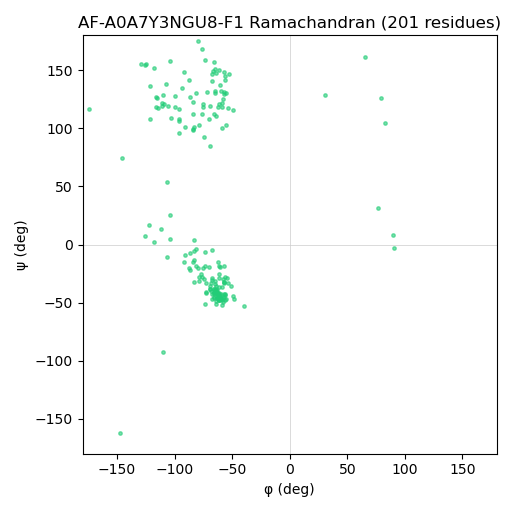86 ARG A O 1
ATOM 726 N N . TRP A 1 87 ? 6.200 20.307 -3.635 1.00 87.12 87 TRP A N 1
ATOM 727 C CA . TRP A 1 87 ? 4.744 20.174 -3.786 1.00 87.12 87 TRP A CA 1
ATOM 728 C C . TRP A 1 87 ? 4.161 18.925 -3.100 1.00 87.12 87 TRP A C 1
ATOM 730 O O . TRP A 1 87 ? 2.963 18.875 -2.844 1.00 87.12 87 TRP A O 1
ATOM 740 N N . LYS A 1 88 ? 4.994 17.920 -2.790 1.00 83.25 88 LYS A N 1
ATOM 741 C CA . LYS A 1 88 ? 4.589 16.695 -2.081 1.00 83.25 88 LYS A CA 1
ATOM 742 C C . LYS A 1 88 ? 4.504 16.868 -0.565 1.00 83.25 88 LYS A C 1
ATOM 744 O O . LYS A 1 88 ? 4.189 15.899 0.116 1.00 83.25 88 LYS A O 1
ATOM 749 N N . LEU A 1 89 ? 4.869 18.037 -0.036 1.00 83.62 89 LEU A N 1
ATOM 750 C CA . LEU A 1 89 ? 4.788 18.342 1.387 1.00 83.62 89 LEU A CA 1
ATOM 751 C C . LEU A 1 89 ? 3.530 19.154 1.658 1.00 83.62 89 LEU A C 1
ATOM 753 O O . LEU A 1 89 ? 3.379 20.274 1.173 1.00 83.62 89 LEU A O 1
ATOM 757 N N . SER A 1 90 ? 2.646 18.592 2.469 1.00 83.56 90 SER A N 1
ATOM 758 C CA . SER A 1 90 ? 1.485 19.288 3.001 1.00 83.56 90 SER A CA 1
ATOM 759 C C . SER A 1 90 ? 1.709 19.678 4.469 1.00 83.56 90 SER A C 1
ATOM 761 O O . SER A 1 90 ? 2.498 19.039 5.174 1.00 83.56 90 SER A O 1
ATOM 763 N N . PRO A 1 91 ? 0.977 20.680 4.990 1.00 82.88 91 PRO A N 1
ATOM 764 C CA . PRO A 1 91 ? 0.946 20.960 6.427 1.00 82.88 91 PRO A CA 1
ATOM 765 C C . PRO A 1 91 ? 0.556 19.732 7.265 1.00 82.88 91 PRO A C 1
ATOM 767 O O . PRO A 1 91 ? 1.007 19.579 8.399 1.00 82.88 91 PRO A O 1
ATOM 770 N N . MET A 1 92 ? -0.242 18.826 6.688 1.00 80.31 92 MET A N 1
ATOM 771 C CA . MET A 1 92 ? -0.642 17.573 7.323 1.00 80.31 92 MET A CA 1
ATOM 772 C C . MET A 1 92 ? 0.551 16.635 7.537 1.00 80.31 92 MET A C 1
ATOM 774 O O . MET A 1 92 ? 0.639 16.005 8.586 1.00 80.31 92 MET A O 1
ATOM 778 N N . ASP A 1 93 ? 1.494 16.582 6.594 1.00 80.12 93 ASP A N 1
ATOM 779 C CA . ASP A 1 93 ? 2.683 15.729 6.709 1.00 80.12 93 ASP A CA 1
ATOM 780 C C . ASP A 1 93 ? 3.628 16.211 7.820 1.00 80.12 93 ASP A C 1
ATOM 782 O O . ASP A 1 93 ? 4.233 15.400 8.520 1.00 80.12 93 ASP A O 1
ATOM 786 N N . LEU A 1 94 ? 3.703 17.528 8.041 1.00 80.06 94 LEU A N 1
ATOM 787 C CA . LEU A 1 94 ? 4.449 18.110 9.163 1.00 80.06 94 LEU A CA 1
ATOM 788 C C . LEU A 1 94 ? 3.816 17.740 10.511 1.00 80.06 94 LEU A C 1
ATOM 790 O O . LEU A 1 94 ? 4.530 17.394 11.451 1.00 80.06 94 LEU A O 1
ATOM 794 N N . GLY A 1 95 ? 2.483 17.773 10.598 1.00 80.00 95 GLY A N 1
ATOM 795 C CA . GLY A 1 95 ? 1.752 17.312 11.781 1.00 80.00 95 GLY A CA 1
ATOM 796 C C . GLY A 1 95 ? 1.853 15.799 11.995 1.00 80.00 95 GLY A C 1
ATOM 797 O O . GLY A 1 95 ? 1.856 15.334 13.130 1.00 80.00 95 GLY A O 1
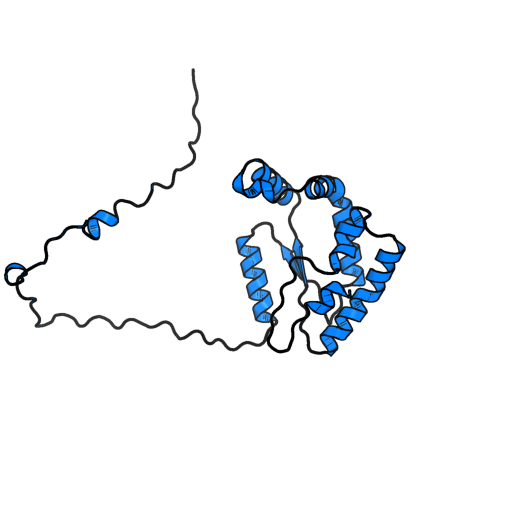ATOM 798 N N . ALA A 1 96 ? 1.983 15.021 10.918 1.00 77.44 96 ALA A N 1
ATOM 799 C CA . ALA A 1 96 ? 2.155 13.578 11.015 1.00 77.44 96 ALA A CA 1
ATOM 800 C C . ALA A 1 96 ? 3.521 13.187 11.591 1.00 77.44 96 ALA A C 1
ATOM 802 O O . ALA A 1 96 ? 3.599 12.252 12.385 1.00 77.44 96 ALA A O 1
ATOM 803 N N . ARG A 1 97 ? 4.574 13.948 11.262 1.00 77.94 97 ARG A N 1
ATOM 804 C CA . ARG A 1 97 ? 5.923 13.760 11.812 1.00 77.94 97 ARG A CA 1
ATOM 805 C C . ARG A 1 97 ? 5.947 13.853 13.339 1.00 77.94 97 ARG A C 1
ATOM 807 O O . ARG A 1 97 ? 6.523 12.999 13.998 1.00 77.94 97 ARG A O 1
ATOM 814 N N . THR A 1 98 ? 5.295 14.860 13.923 1.00 82.12 98 THR A N 1
ATOM 815 C CA . THR A 1 98 ? 5.276 15.027 15.389 1.00 82.12 98 THR A CA 1
ATOM 816 C 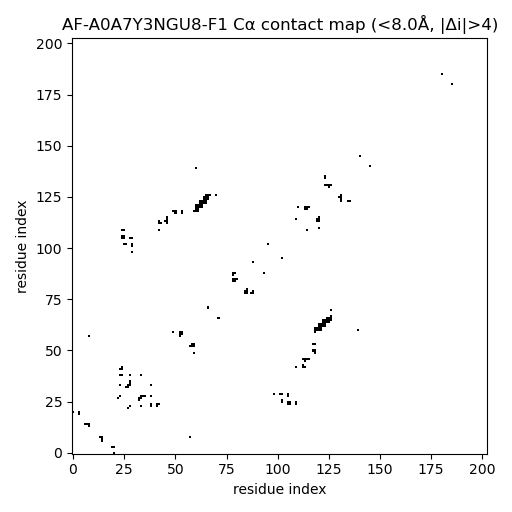C . THR A 1 98 ? 4.445 13.959 16.103 1.00 82.12 98 THR A C 1
ATOM 818 O O . THR A 1 98 ? 4.651 13.721 17.290 1.00 82.12 98 THR A O 1
ATOM 821 N N . ARG A 1 99 ? 3.539 13.284 15.383 1.00 85.31 99 ARG A N 1
ATOM 822 C CA . ARG A 1 99 ? 2.643 12.233 15.890 1.00 85.31 99 ARG A CA 1
ATOM 823 C C . ARG A 1 99 ? 3.076 10.819 15.490 1.00 85.31 99 ARG A C 1
ATOM 825 O O . ARG A 1 99 ? 2.244 9.916 15.431 1.00 85.31 99 ARG A O 1
ATOM 832 N N . TRP A 1 100 ? 4.364 10.596 15.224 1.00 83.94 100 TRP A N 1
ATOM 833 C CA . TRP A 1 100 ? 4.902 9.292 14.806 1.00 83.94 100 TRP A CA 1
ATOM 834 C C . TRP A 1 100 ? 4.447 8.118 15.693 1.00 83.94 100 TRP A C 1
ATOM 836 O O . TRP A 1 100 ? 4.030 7.067 15.198 1.00 83.94 100 TRP A O 1
ATOM 846 N N . VAL A 1 101 ? 4.470 8.309 17.016 1.00 88.50 101 VAL A N 1
ATOM 847 C CA . VAL A 1 101 ? 4.047 7.286 17.987 1.00 88.50 101 VAL A CA 1
ATOM 848 C C . VAL A 1 101 ? 2.550 6.990 17.872 1.00 88.50 101 VAL A C 1
ATOM 850 O O . VAL A 1 101 ? 2.147 5.831 17.960 1.00 88.50 101 VAL A O 1
ATOM 853 N N . ASP A 1 102 ? 1.721 8.005 17.632 1.00 91.38 102 ASP A N 1
ATOM 854 C CA . ASP A 1 102 ? 0.275 7.822 17.477 1.00 91.38 102 ASP A CA 1
ATOM 855 C C . ASP A 1 102 ? -0.049 7.082 16.177 1.00 91.38 102 ASP A C 1
ATOM 857 O O . ASP A 1 102 ? -0.901 6.195 16.173 1.00 91.38 102 ASP A O 1
ATOM 861 N N . TYR A 1 103 ? 0.685 7.366 15.095 1.00 90.19 103 TYR A N 1
ATOM 862 C CA . TYR A 1 103 ? 0.598 6.594 13.853 1.00 90.19 103 TYR A CA 1
ATOM 863 C C . TYR A 1 103 ? 1.045 5.143 14.036 1.00 90.19 103 TYR A C 1
ATOM 865 O O . TYR A 1 103 ? 0.396 4.243 13.506 1.00 90.19 103 TYR A O 1
ATOM 873 N N . SER A 1 104 ? 2.106 4.903 14.810 1.00 90.25 104 SER A N 1
ATOM 874 C CA . SER A 1 104 ? 2.554 3.546 15.145 1.00 90.25 104 SER A CA 1
ATOM 875 C C . SER A 1 104 ? 1.471 2.775 15.911 1.00 90.25 104 SER A C 1
ATOM 877 O O . SER A 1 104 ? 1.095 1.679 15.509 1.00 90.25 104 SER A O 1
ATOM 879 N N . LYS A 1 105 ? 0.865 3.385 16.939 1.00 93.19 105 LYS A N 1
ATOM 880 C CA . LYS A 1 105 ? -0.254 2.777 17.684 1.00 93.19 105 LYS A CA 1
ATOM 881 C C . LYS A 1 105 ? -1.473 2.514 16.799 1.00 93.19 105 LYS A C 1
ATOM 883 O O . LYS A 1 105 ? -2.113 1.472 16.921 1.00 93.19 105 LYS A O 1
ATOM 888 N N . ALA A 1 106 ? -1.801 3.454 15.912 1.00 93.75 106 ALA A N 1
ATOM 889 C CA . ALA A 1 106 ? -2.910 3.313 14.977 1.00 93.75 106 ALA A CA 1
ATOM 890 C C . ALA A 1 106 ? -2.671 2.166 13.979 1.00 93.75 106 ALA A C 1
ATOM 892 O O . ALA A 1 106 ? -3.585 1.384 13.721 1.00 93.75 106 ALA A O 1
ATOM 893 N N . LYS A 1 107 ? -1.436 2.010 13.477 1.00 93.69 107 LYS A N 1
ATOM 894 C CA . LYS A 1 107 ? -1.020 0.865 12.652 1.00 93.69 107 LYS A CA 1
ATOM 895 C C . LYS A 1 107 ? -1.219 -0.451 13.403 1.00 93.69 107 LYS A C 1
ATOM 897 O O . LYS A 1 107 ? -1.861 -1.349 12.866 1.00 93.69 107 LYS A O 1
ATOM 902 N N . ASP A 1 108 ? -0.700 -0.569 14.622 1.00 94.06 108 ASP A N 1
ATOM 903 C CA . ASP A 1 108 ? -0.769 -1.820 15.387 1.00 94.06 108 ASP A CA 1
ATOM 904 C C . ASP A 1 108 ? -2.223 -2.220 15.678 1.00 94.06 108 ASP A C 1
ATOM 906 O O . ASP A 1 108 ? -2.618 -3.374 15.481 1.00 94.06 108 ASP A O 1
ATOM 910 N N . ALA A 1 109 ? -3.061 -1.247 16.050 1.00 94.56 109 ALA A N 1
ATOM 911 C CA . ALA A 1 109 ? -4.494 -1.461 16.220 1.00 94.56 109 ALA A CA 1
ATOM 912 C C . ALA A 1 109 ? -5.156 -1.910 14.907 1.00 94.56 109 ALA A C 1
ATOM 914 O O . ALA A 1 109 ? -5.875 -2.908 14.894 1.00 94.56 109 ALA A O 1
ATOM 915 N N . MET A 1 110 ? -4.867 -1.223 13.795 1.00 95.31 110 MET A N 1
ATOM 916 C CA . MET A 1 110 ? -5.380 -1.556 12.465 1.00 95.31 110 MET A CA 1
ATOM 917 C C . MET A 1 110 ? -5.042 -2.987 12.053 1.00 95.31 110 MET A C 1
ATOM 919 O O . MET A 1 110 ? -5.916 -3.718 11.579 1.00 95.31 110 MET A O 1
ATOM 923 N N . LEU A 1 111 ? -3.785 -3.392 12.224 1.00 93.75 111 LEU A N 1
ATOM 924 C CA . LEU A 1 111 ? -3.341 -4.743 11.900 1.00 93.75 111 LEU A CA 1
ATOM 925 C C . LEU A 1 111 ? -4.063 -5.776 12.767 1.00 93.75 111 LEU A C 1
ATOM 927 O O . LEU A 1 111 ? -4.494 -6.797 12.244 1.00 93.75 111 LEU A O 1
ATOM 931 N N . THR A 1 112 ? -4.281 -5.480 14.049 1.00 93.75 112 THR A N 1
ATOM 932 C CA . THR A 1 112 ? -4.940 -6.403 14.985 1.00 93.75 112 THR A CA 1
ATOM 933 C C . THR A 1 112 ? -6.351 -6.791 14.538 1.00 93.75 112 THR A C 1
ATOM 935 O O . THR A 1 112 ? -6.681 -7.973 14.537 1.00 93.75 112 THR A O 1
ATOM 938 N N . PHE A 1 113 ? -7.195 -5.829 14.145 1.00 93.75 113 PHE A N 1
ATOM 939 C CA . PHE A 1 113 ? -8.584 -6.144 13.777 1.00 93.75 113 PHE A CA 1
ATOM 940 C C . PHE A 1 113 ? -8.773 -6.522 12.304 1.00 93.75 113 PHE A C 1
ATOM 942 O O . PHE A 1 113 ? -9.785 -7.137 11.973 1.00 93.75 113 PHE A O 1
ATOM 949 N N . SER A 1 114 ? -7.836 -6.163 11.417 1.00 95.00 114 SER A N 1
ATOM 950 C CA . SER A 1 114 ? -8.008 -6.321 9.964 1.00 95.00 114 SER A CA 1
ATOM 951 C C . SER A 1 114 ? -7.011 -7.255 9.276 1.00 95.00 114 SER A C 1
ATOM 953 O O . SER A 1 114 ? -7.059 -7.409 8.056 1.00 95.00 114 SER A O 1
ATOM 955 N N . HIS A 1 115 ? -6.104 -7.890 10.017 1.00 96.00 115 HIS A N 1
ATOM 956 C CA . HIS A 1 115 ? -5.289 -8.985 9.500 1.00 96.00 115 HIS A CA 1
ATOM 957 C C . HIS A 1 115 ? -6.073 -10.298 9.606 1.00 96.00 115 HIS A C 1
ATOM 959 O O . HIS A 1 115 ? -6.142 -10.908 10.671 1.00 96.00 115 HIS A O 1
ATOM 965 N N . ILE A 1 116 ? -6.678 -10.721 8.497 1.00 94.56 116 ILE A N 1
ATOM 966 C CA . ILE A 1 116 ? -7.452 -11.964 8.413 1.00 94.56 116 ILE A CA 1
ATOM 967 C C . ILE A 1 116 ? -6.814 -12.923 7.398 1.00 94.56 116 ILE A C 1
ATOM 969 O O . ILE A 1 116 ? -6.190 -12.446 6.448 1.00 94.56 116 ILE A O 1
ATOM 973 N N . PRO A 1 117 ? -6.967 -14.253 7.548 1.00 93.75 117 PRO A N 1
ATOM 974 C CA . PRO A 1 117 ? -6.384 -15.223 6.618 1.00 93.75 117 PRO A CA 1
ATOM 975 C C . PRO A 1 117 ? -6.809 -15.023 5.158 1.00 93.75 117 PRO A C 1
ATOM 977 O O . PRO A 1 117 ? -6.024 -15.274 4.250 1.00 93.75 117 PRO A O 1
ATOM 980 N N . GLU A 1 118 ? -8.036 -14.554 4.926 1.00 93.38 118 GLU A N 1
ATOM 981 C CA . GLU A 1 118 ? -8.592 -14.337 3.587 1.00 93.38 118 GLU A CA 1
ATOM 982 C C . GLU A 1 118 ? -8.066 -13.060 2.908 1.00 93.38 118 GLU A C 1
ATOM 984 O O . GLU A 1 118 ? -8.065 -12.962 1.685 1.00 93.38 118 GLU A O 1
ATOM 989 N N . ALA A 1 119 ? -7.631 -12.079 3.699 1.00 95.50 119 ALA A N 1
ATOM 990 C CA . ALA A 1 119 ? -7.107 -10.790 3.257 1.00 95.50 119 ALA A CA 1
ATOM 991 C C . ALA A 1 119 ? -5.993 -10.347 4.225 1.00 95.50 119 ALA A C 1
ATOM 993 O O . ALA A 1 119 ? -6.207 -9.479 5.084 1.00 95.50 119 ALA A O 1
ATOM 994 N N . PRO A 1 120 ? -4.803 -10.965 4.145 1.00 96.50 120 PRO A N 1
ATOM 995 C CA . PRO A 1 120 ? -3.709 -10.671 5.056 1.00 96.50 120 PRO A CA 1
ATOM 996 C C . PRO A 1 120 ? -3.068 -9.314 4.750 1.00 96.50 120 PRO A C 1
ATOM 998 O O . PRO A 1 120 ? -3.153 -8.769 3.647 1.00 96.50 120 PRO A O 1
ATOM 1001 N N . TRP A 1 121 ? -2.394 -8.774 5.760 1.00 97.56 121 TRP A N 1
ATOM 1002 C CA . TRP A 1 121 ? -1.493 -7.634 5.609 1.00 97.56 121 TRP A CA 1
ATOM 1003 C C . TRP A 1 121 ? -0.058 -8.103 5.394 1.00 97.56 121 TRP A C 1
ATOM 1005 O O . TRP A 1 121 ? 0.432 -8.943 6.148 1.00 97.56 121 TRP A O 1
ATOM 1015 N N . TYR A 1 122 ? 0.623 -7.490 4.428 1.00 96.62 122 TYR A N 1
ATOM 1016 C CA . TYR A 1 122 ? 2.039 -7.706 4.154 1.00 96.62 122 TYR A CA 1
ATOM 1017 C C . TYR A 1 122 ? 2.844 -6.464 4.517 1.00 96.62 122 TYR A C 1
ATOM 1019 O O . TYR A 1 122 ? 2.644 -5.389 3.944 1.00 96.62 122 TYR A O 1
ATOM 1027 N N . GLU A 1 123 ? 3.771 -6.605 5.459 1.00 95.38 123 GLU A N 1
ATOM 1028 C CA . GLU A 1 123 ? 4.721 -5.547 5.779 1.00 95.38 123 GLU A CA 1
ATOM 1029 C C . GLU A 1 123 ? 5.883 -5.557 4.783 1.00 95.38 123 GLU A C 1
ATOM 1031 O O . GLU A 1 123 ? 6.491 -6.590 4.506 1.00 95.38 123 GLU A O 1
ATOM 1036 N N . VAL A 1 124 ? 6.189 -4.386 4.231 1.00 96.06 124 VAL A N 1
ATOM 1037 C CA . VAL A 1 124 ? 7.226 -4.203 3.219 1.00 96.06 124 VAL A CA 1
ATOM 1038 C C . VAL A 1 124 ? 8.246 -3.206 3.758 1.00 96.06 124 VAL A C 1
ATOM 1040 O O . VAL A 1 124 ? 7.954 -2.006 3.810 1.00 96.06 124 VAL A O 1
ATOM 1043 N N . PRO A 1 125 ? 9.454 -3.659 4.126 1.00 94.38 125 PRO A N 1
ATOM 1044 C CA . PRO A 1 125 ? 10.556 -2.765 4.447 1.00 94.38 125 PRO A CA 1
ATOM 1045 C C . PRO A 1 125 ? 10.868 -1.881 3.239 1.00 94.38 125 PRO A C 1
ATOM 1047 O O . PRO A 1 125 ? 11.206 -2.369 2.158 1.00 94.38 125 PRO A O 1
ATOM 1050 N N . SER A 1 126 ? 10.713 -0.570 3.404 1.00 94.12 126 SER A N 1
ATOM 1051 C CA . SER A 1 126 ? 10.709 0.384 2.295 1.00 94.12 126 SER A CA 1
ATOM 1052 C C . SER A 1 126 ? 11.770 1.473 2.395 1.00 94.12 126 SER A C 1
ATOM 1054 O O . SER A 1 126 ? 11.720 2.450 1.641 1.00 94.12 126 SER A O 1
ATOM 1056 N N . ASP A 1 127 ? 12.780 1.275 3.246 1.00 92.12 127 ASP A N 1
ATOM 1057 C CA . ASP A 1 127 ? 13.936 2.168 3.381 1.00 92.12 127 ASP A CA 1
ATOM 1058 C C . ASP A 1 127 ? 14.698 2.297 2.055 1.00 92.12 127 ASP A C 1
ATOM 1060 O O . ASP A 1 127 ? 14.942 3.401 1.564 1.00 92.12 127 ASP A O 1
ATOM 1064 N N . LEU A 1 128 ? 14.950 1.170 1.379 1.00 93.38 128 LEU A N 1
ATOM 1065 C CA . LEU A 1 128 ? 15.494 1.152 0.022 1.00 93.38 128 LEU A CA 1
ATOM 1066 C C . LEU A 1 128 ? 14.358 1.019 -1.004 1.00 93.38 128 LEU A C 1
ATOM 1068 O O . LEU A 1 128 ? 13.939 -0.083 -1.355 1.00 93.38 128 LEU A O 1
ATOM 1072 N N . LYS A 1 129 ? 13.902 2.157 -1.549 1.00 91.25 129 LYS A N 1
ATOM 1073 C CA . LYS A 1 129 ? 12.752 2.239 -2.481 1.00 91.25 129 LYS A CA 1
ATOM 1074 C C . LYS A 1 129 ? 12.809 1.232 -3.633 1.00 91.25 129 LYS A C 1
ATOM 1076 O O . LYS A 1 129 ? 11.829 0.555 -3.909 1.00 91.25 129 LYS A O 1
ATOM 1081 N N . ARG A 1 130 ? 13.963 1.115 -4.302 1.00 94.56 130 ARG A N 1
ATOM 1082 C CA . ARG A 1 130 ? 14.125 0.202 -5.449 1.00 94.56 130 ARG A CA 1
ATOM 1083 C C . ARG A 1 130 ? 13.924 -1.262 -5.054 1.00 94.56 130 ARG A C 1
ATOM 1085 O O . ARG A 1 130 ? 13.238 -1.976 -5.773 1.00 94.56 130 ARG A O 1
ATOM 1092 N N . ALA A 1 131 ? 14.475 -1.688 -3.918 1.00 95.19 131 ALA A N 1
ATOM 1093 C CA . ALA A 1 131 ? 14.283 -3.048 -3.421 1.00 95.19 131 ALA A CA 1
ATOM 1094 C C . ALA A 1 131 ? 12.828 -3.275 -3.003 1.00 95.19 131 ALA A C 1
ATOM 1096 O O . ALA A 1 131 ? 12.247 -4.284 -3.377 1.00 95.19 131 ALA A O 1
ATOM 1097 N N . ALA A 1 132 ? 12.214 -2.307 -2.320 1.00 95.50 132 ALA A N 1
ATOM 1098 C CA . ALA A 1 132 ? 10.807 -2.378 -1.938 1.00 95.50 132 ALA A CA 1
ATOM 1099 C C . ALA A 1 132 ? 9.888 -2.569 -3.152 1.00 95.50 132 ALA A C 1
ATOM 1101 O O . ALA A 1 132 ? 9.027 -3.441 -3.135 1.00 95.50 132 ALA A O 1
ATOM 1102 N N . HIS A 1 133 ? 10.111 -1.814 -4.234 1.00 95.75 133 HIS A N 1
ATOM 1103 C CA . HIS A 1 133 ? 9.332 -1.959 -5.466 1.00 95.75 133 HIS A CA 1
ATOM 1104 C C . HIS A 1 133 ? 9.489 -3.355 -6.080 1.00 95.75 133 HIS A C 1
ATOM 1106 O O . HIS A 1 133 ? 8.494 -3.980 -6.436 1.00 95.75 133 HIS A O 1
ATOM 1112 N N . LEU A 1 134 ? 10.725 -3.856 -6.183 1.00 96.75 134 LEU A N 1
ATOM 1113 C CA . LEU A 1 134 ? 10.992 -5.187 -6.735 1.00 96.75 134 LEU A CA 1
ATOM 1114 C C . LEU A 1 134 ? 10.375 -6.293 -5.873 1.00 96.75 134 LEU A C 1
ATOM 1116 O O . LEU A 1 134 ? 9.773 -7.213 -6.415 1.00 96.75 134 LEU A O 1
ATOM 1120 N N . ASN A 1 135 ? 10.461 -6.175 -4.548 1.00 96.62 135 ASN A N 1
ATOM 1121 C CA . ASN A 1 135 ? 9.880 -7.138 -3.616 1.00 96.62 135 ASN A CA 1
ATOM 1122 C C . ASN A 1 135 ? 8.350 -7.150 -3.689 1.00 96.62 135 ASN A C 1
ATOM 1124 O O . ASN A 1 135 ? 7.753 -8.223 -3.716 1.00 96.62 135 ASN A O 1
ATOM 1128 N N . VAL A 1 136 ? 7.712 -5.977 -3.765 1.00 96.75 136 VAL A N 1
ATOM 1129 C CA . VAL A 1 136 ? 6.252 -5.876 -3.920 1.00 96.75 136 VAL A CA 1
ATOM 1130 C C . VAL A 1 136 ? 5.806 -6.492 -5.237 1.00 96.75 136 VAL A C 1
ATOM 1132 O O . VAL A 1 136 ? 4.865 -7.277 -5.231 1.00 96.75 136 VAL A O 1
ATOM 1135 N N . LEU A 1 137 ? 6.487 -6.183 -6.345 1.00 95.38 137 LEU A N 1
ATOM 1136 C CA . LEU A 1 137 ? 6.176 -6.764 -7.652 1.00 95.38 137 LEU A CA 1
ATOM 1137 C C . LEU A 1 137 ? 6.372 -8.280 -7.656 1.00 95.38 137 LEU A C 1
ATOM 1139 O O . LEU A 1 137 ? 5.507 -9.003 -8.135 1.00 95.38 137 LEU A O 1
ATOM 1143 N N . HIS A 1 138 ? 7.473 -8.767 -7.085 1.00 95.25 138 HIS A N 1
ATOM 1144 C CA . HIS A 1 138 ? 7.734 -10.197 -6.970 1.00 95.25 138 HIS A CA 1
ATOM 1145 C C . HIS A 1 138 ? 6.654 -10.908 -6.143 1.00 95.25 138 HIS A C 1
ATOM 1147 O O . HIS A 1 138 ? 6.123 -11.924 -6.582 1.00 95.25 138 HIS A O 1
ATOM 1153 N N . HIS A 1 139 ? 6.283 -10.348 -4.987 1.00 96.25 139 HIS A N 1
ATOM 1154 C CA . HIS A 1 139 ? 5.203 -10.884 -4.161 1.00 96.25 139 HIS A CA 1
ATOM 1155 C C . HIS A 1 139 ? 3.856 -10.829 -4.886 1.00 96.25 139 HIS A C 1
ATOM 1157 O O . HIS A 1 139 ? 3.124 -11.802 -4.901 1.00 96.25 139 HIS A O 1
ATOM 1163 N N . PHE A 1 140 ? 3.519 -9.709 -5.522 1.00 95.50 140 PHE A N 1
ATOM 1164 C CA . PHE A 1 140 ? 2.286 -9.578 -6.297 1.00 95.50 140 PHE A CA 1
ATOM 1165 C C . PHE A 1 140 ? 2.175 -10.668 -7.374 1.00 95.50 140 PHE A C 1
ATOM 1167 O O . PHE A 1 140 ? 1.150 -11.338 -7.470 1.00 95.50 140 PHE A O 1
ATOM 1174 N N . LEU A 1 141 ? 3.254 -10.893 -8.131 1.00 94.31 141 LEU A N 1
ATOM 1175 C CA . LEU A 1 141 ? 3.315 -11.937 -9.152 1.00 94.31 141 LEU A CA 1
ATOM 1176 C C . LEU A 1 141 ? 3.207 -13.348 -8.563 1.00 94.31 141 LEU A C 1
ATOM 1178 O O . LEU A 1 141 ? 2.660 -14.223 -9.224 1.00 94.31 141 LEU A O 1
ATOM 1182 N N . SER A 1 142 ? 3.685 -13.587 -7.337 1.00 94.19 142 SER A N 1
ATOM 1183 C CA . SER A 1 142 ? 3.544 -14.898 -6.692 1.00 94.19 142 SER A CA 1
ATOM 1184 C C . SER A 1 142 ? 2.131 -15.177 -6.169 1.00 94.19 142 SER A C 1
ATOM 1186 O O . SER A 1 142 ? 1.775 -16.340 -5.993 1.00 94.19 142 SER A O 1
ATOM 1188 N N . GLN A 1 143 ? 1.315 -14.140 -5.952 1.00 93.88 143 GLN A N 1
ATOM 1189 C CA . GLN A 1 143 ? -0.080 -14.275 -5.513 1.00 93.88 143 GLN A CA 1
ATOM 1190 C C . GLN A 1 143 ? -1.061 -14.530 -6.665 1.00 93.88 143 GLN A C 1
ATOM 1192 O O . GLN A 1 143 ? -2.204 -14.915 -6.427 1.00 93.88 143 GLN A O 1
ATOM 1197 N N . VAL A 1 144 ? -0.643 -14.308 -7.914 1.00 91.19 144 VAL A N 1
ATOM 1198 C CA . VAL A 1 144 ? -1.500 -14.452 -9.094 1.00 91.19 144 VAL A CA 1
ATOM 1199 C C . VAL A 1 144 ? -0.965 -15.577 -9.967 1.00 91.19 144 VAL A C 1
ATOM 1201 O O . VAL A 1 144 ? 0.189 -15.561 -10.378 1.00 91.19 144 VAL A O 1
ATOM 1204 N N . ALA A 1 145 ? -1.810 -16.547 -10.309 1.00 88.62 145 ALA A N 1
ATOM 1205 C CA . ALA A 1 145 ? -1.446 -17.549 -11.301 1.00 88.62 145 ALA A CA 1
ATOM 1206 C C . ALA A 1 145 ? -1.394 -16.891 -12.689 1.00 88.62 145 ALA A C 1
ATOM 1208 O O . ALA A 1 145 ? -2.428 -16.542 -13.258 1.00 88.62 145 ALA A O 1
ATOM 1209 N N . TYR A 1 146 ? -0.191 -16.718 -13.235 1.00 90.25 146 TYR A N 1
ATOM 1210 C CA . TYR A 1 146 ? 0.016 -16.166 -14.571 1.00 90.25 146 TYR A CA 1
ATOM 1211 C C . TYR A 1 146 ? 0.844 -17.117 -15.435 1.00 90.25 146 TYR A C 1
ATOM 1213 O O . TYR A 1 146 ? 1.613 -17.943 -14.942 1.00 90.25 146 TYR A O 1
ATOM 1221 N N . LYS A 1 147 ? 0.682 -16.995 -16.754 1.00 89.00 147 LYS A N 1
ATOM 1222 C CA . LYS A 1 147 ? 1.533 -17.670 -17.733 1.00 89.00 147 LYS A CA 1
ATOM 1223 C C . LYS A 1 147 ? 2.564 -16.676 -18.239 1.00 89.00 147 LYS A C 1
ATOM 1225 O O . LYS A 1 147 ? 2.192 -15.593 -18.688 1.00 89.00 147 LYS A O 1
ATOM 1230 N N . ASP A 1 148 ? 3.837 -17.051 -18.186 1.00 85.38 148 ASP A N 1
ATOM 1231 C CA . ASP A 1 148 ? 4.882 -16.253 -18.812 1.00 85.38 148 ASP A CA 1
ATOM 1232 C C . ASP A 1 148 ? 4.738 -16.334 -20.339 1.00 85.38 148 ASP A C 1
ATOM 1234 O O . ASP A 1 148 ? 4.757 -17.416 -20.931 1.00 85.38 148 ASP A O 1
ATOM 1238 N N . LEU A 1 149 ? 4.512 -15.176 -20.956 1.00 84.19 149 LEU A N 1
ATOM 1239 C CA . LEU A 1 149 ? 4.407 -15.007 -22.405 1.00 84.19 149 LEU A CA 1
ATOM 1240 C C . LEU A 1 149 ? 5.677 -14.382 -22.991 1.00 84.19 149 LEU A C 1
ATOM 1242 O O . LEU A 1 149 ? 5.702 -14.062 -24.180 1.00 84.19 149 LEU A O 1
ATOM 1246 N N . THR A 1 150 ? 6.713 -14.178 -22.172 1.00 83.00 150 THR A N 1
ATOM 1247 C CA . THR A 1 150 ? 7.976 -13.603 -22.620 1.00 83.00 150 THR A CA 1
ATOM 1248 C C . THR A 1 150 ? 8.592 -14.536 -23.662 1.00 83.00 150 THR A C 1
ATOM 1250 O O . THR A 1 150 ? 8.862 -15.701 -23.356 1.00 83.00 150 THR A O 1
ATOM 1253 N N . PRO A 1 151 ? 8.796 -14.071 -24.908 1.00 79.88 151 PRO A N 1
ATOM 1254 C CA . PRO A 1 151 ? 9.433 -14.891 -25.923 1.00 79.88 151 PRO A CA 1
ATOM 1255 C C . PRO A 1 151 ? 10.870 -15.190 -25.501 1.00 79.88 151 PRO A C 1
ATOM 1257 O O . PRO A 1 151 ? 11.526 -14.359 -24.866 1.00 79.88 151 PRO A O 1
ATOM 1260 N N . GLU A 1 152 ? 11.375 -16.367 -25.873 1.00 82.75 152 GLU A N 1
ATOM 1261 C CA . GLU A 1 152 ? 12.760 -16.704 -25.568 1.00 82.75 152 GLU A CA 1
ATOM 1262 C C . GLU A 1 152 ? 13.724 -15.652 -26.141 1.00 82.75 152 GLU A C 1
ATOM 1264 O O . GLU A 1 152 ? 13.482 -15.117 -27.232 1.00 82.75 152 GLU A O 1
ATOM 1269 N N . PRO A 1 153 ? 14.837 -15.360 -25.440 1.00 82.62 153 PRO A N 1
ATOM 1270 C CA . PRO A 1 153 ? 15.834 -14.425 -25.930 1.00 82.62 153 PRO A CA 1
ATOM 1271 C C . PRO A 1 153 ? 16.297 -14.833 -27.328 1.00 82.62 153 PRO A C 1
ATOM 1273 O O . PRO A 1 153 ? 16.887 -15.900 -27.521 1.00 82.62 153 PRO A O 1
ATOM 1276 N N . LEU A 1 154 ? 16.051 -13.970 -28.314 1.00 83.50 154 LEU A N 1
ATOM 1277 C CA . LEU A 1 154 ? 16.500 -14.206 -29.679 1.00 83.50 154 LEU A CA 1
ATOM 1278 C C . LEU A 1 154 ? 18.030 -14.228 -29.698 1.00 83.50 154 LEU A C 1
ATOM 1280 O O . LEU A 1 154 ? 18.694 -13.205 -29.513 1.00 83.50 154 LEU A O 1
ATOM 1284 N N . LYS A 1 155 ? 18.611 -15.404 -29.936 1.00 86.12 155 LYS A N 1
ATOM 1285 C CA . LYS A 1 155 ? 20.049 -15.526 -30.175 1.00 86.12 155 LYS A CA 1
ATOM 1286 C C . LYS A 1 155 ? 20.330 -15.046 -31.590 1.00 86.12 155 LYS A C 1
ATOM 1288 O O . LYS A 1 155 ? 19.939 -15.700 -32.554 1.00 86.12 155 LYS A O 1
ATOM 1293 N N . LEU A 1 156 ? 21.025 -13.916 -31.716 1.00 82.19 156 LEU A N 1
ATOM 1294 C CA . LEU A 1 156 ? 21.528 -13.480 -33.014 1.00 82.19 156 LEU A CA 1
ATOM 1295 C C . LEU A 1 156 ? 22.496 -14.549 -33.543 1.00 82.19 156 LEU A C 1
ATOM 1297 O O . LEU A 1 156 ? 23.493 -14.845 -32.872 1.00 82.19 156 LEU A O 1
ATOM 1301 N N . PRO A 1 157 ? 22.231 -15.150 -34.717 1.00 85.81 157 PRO A N 1
ATOM 1302 C CA . PRO A 1 157 ? 23.170 -16.087 -35.303 1.00 85.81 157 PRO A CA 1
ATOM 1303 C C . PRO A 1 157 ? 24.487 -15.365 -35.598 1.00 85.81 157 PRO A C 1
ATOM 1305 O O . PRO A 1 157 ? 24.514 -14.164 -35.889 1.00 85.81 157 PRO A O 1
ATOM 1308 N N . LYS A 1 158 ? 25.603 -16.101 -35.539 1.00 87.00 158 LYS A N 1
ATOM 1309 C CA . LYS A 1 158 ? 26.892 -15.555 -35.974 1.00 87.00 158 LYS A CA 1
ATOM 1310 C C . LYS A 1 158 ? 26.750 -15.094 -37.425 1.00 87.00 158 LYS A C 1
ATOM 1312 O O . LYS A 1 158 ? 26.250 -15.842 -38.264 1.00 87.00 158 LYS A O 1
ATOM 1317 N N . ARG A 1 159 ? 27.192 -13.866 -37.716 1.00 82.25 159 ARG A N 1
ATOM 1318 C CA . ARG A 1 159 ? 27.249 -13.363 -39.094 1.00 82.25 159 ARG A CA 1
ATOM 1319 C C . ARG A 1 159 ? 28.084 -14.319 -39.944 1.00 82.25 159 ARG A C 1
ATOM 1321 O O . ARG A 1 159 ? 29.098 -14.838 -39.475 1.00 82.25 159 ARG A O 1
ATOM 1328 N N . GLN A 1 160 ? 27.664 -14.527 -41.189 1.00 82.94 160 GLN A N 1
ATOM 1329 C CA . GLN A 1 160 ? 28.454 -15.273 -42.160 1.00 82.94 160 GLN A CA 1
ATOM 1330 C C . GLN A 1 160 ? 29.840 -14.626 -42.279 1.00 82.94 160 GLN A C 1
ATOM 1332 O O . GLN A 1 160 ? 29.951 -13.408 -42.434 1.00 82.94 160 GLN A O 1
ATOM 1337 N N . ALA A 1 161 ? 30.897 -15.433 -42.186 1.00 80.12 161 ALA A N 1
ATOM 1338 C CA . ALA A 1 161 ? 32.241 -14.956 -42.475 1.00 80.12 161 ALA A CA 1
ATOM 1339 C C . ALA A 1 161 ? 32.318 -14.571 -43.958 1.00 80.12 161 ALA A C 1
ATOM 1341 O O . ALA A 1 161 ? 31.896 -15.348 -44.818 1.00 80.12 161 ALA A O 1
ATOM 1342 N N . ALA A 1 162 ? 32.863 -13.393 -44.256 1.00 76.50 162 ALA A N 1
ATOM 1343 C CA . ALA A 1 162 ? 33.173 -12.995 -45.622 1.00 76.50 162 ALA A CA 1
ATOM 1344 C C . ALA A 1 162 ? 34.334 -13.867 -46.127 1.00 76.50 162 ALA A C 1
ATOM 1346 O O . ALA A 1 162 ? 35.493 -13.508 -45.961 1.00 76.50 162 ALA A O 1
ATOM 1347 N N . LYS A 1 163 ? 34.024 -15.063 -46.643 1.00 74.25 163 LYS A N 1
ATOM 1348 C CA . LYS A 1 163 ? 35.030 -15.968 -47.216 1.00 74.25 163 LYS A CA 1
ATOM 1349 C C . LYS A 1 163 ? 35.509 -15.443 -48.568 1.00 74.25 163 LYS A C 1
ATOM 1351 O O . LYS A 1 163 ? 36.698 -15.228 -48.741 1.00 74.25 163 LYS A O 1
ATOM 1356 N N . ASP A 1 164 ? 34.559 -15.132 -49.449 1.00 79.25 164 ASP A N 1
ATOM 1357 C CA . ASP A 1 164 ? 34.845 -14.782 -50.849 1.00 79.25 164 ASP A CA 1
ATOM 1358 C C . ASP A 1 164 ? 34.233 -13.432 -51.264 1.00 79.25 164 ASP A C 1
ATOM 1360 O O . ASP A 1 164 ? 34.250 -13.054 -52.433 1.00 79.25 164 ASP A O 1
ATOM 1364 N N . TYR A 1 165 ? 33.665 -12.687 -50.310 1.00 81.38 165 TYR A N 1
ATOM 1365 C CA . TYR A 1 165 ? 33.055 -11.386 -50.577 1.00 81.38 165 TYR A CA 1
ATOM 1366 C C . TYR A 1 165 ? 34.032 -10.252 -50.273 1.00 81.38 165 TYR A C 1
ATOM 1368 O O . TYR A 1 165 ? 34.258 -9.899 -49.114 1.00 81.38 165 TYR A O 1
ATOM 1376 N N . VAL A 1 166 ? 34.557 -9.639 -51.331 1.00 80.69 166 VAL A N 1
ATOM 1377 C CA . VAL A 1 166 ? 35.262 -8.360 -51.253 1.00 80.69 166 VAL A CA 1
ATOM 1378 C C . VAL A 1 166 ? 34.263 -7.265 -51.597 1.00 80.69 166 VAL A C 1
ATOM 1380 O O . VAL A 1 166 ? 33.728 -7.219 -52.704 1.00 80.69 166 VAL A O 1
ATOM 1383 N N . ARG A 1 167 ? 33.987 -6.379 -50.638 1.00 79.50 167 ARG A 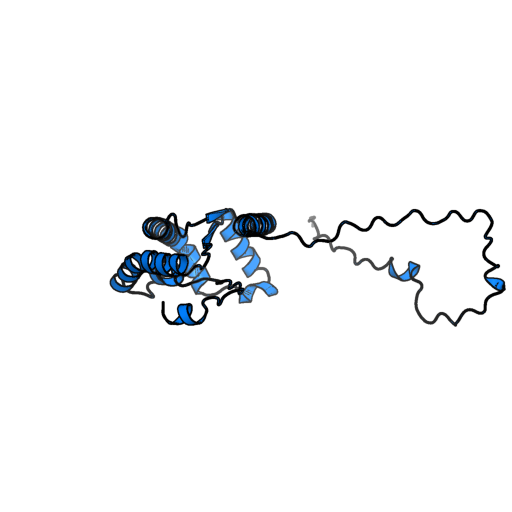N 1
ATOM 1384 C CA . ARG A 1 167 ? 33.147 -5.206 -50.896 1.00 79.50 167 ARG A CA 1
ATOM 1385 C C . ARG A 1 167 ? 33.811 -4.362 -52.002 1.00 79.50 167 ARG A C 1
ATOM 1387 O O . ARG A 1 167 ? 35.003 -4.079 -51.871 1.00 79.50 167 ARG A O 1
ATOM 1394 N N . PRO A 1 168 ? 33.071 -3.917 -53.037 1.00 85.38 168 PRO A N 1
ATOM 1395 C CA . PRO A 1 168 ? 33.593 -2.975 -54.021 1.00 85.38 168 PRO A CA 1
ATOM 1396 C C . PRO A 1 168 ? 34.192 -1.734 -53.345 1.00 85.38 168 PRO A C 1
ATOM 1398 O O . PRO A 1 168 ? 33.702 -1.317 -52.286 1.00 85.38 168 PRO A O 1
ATOM 1401 N N . PRO A 1 169 ? 35.247 -1.135 -53.920 1.00 86.56 169 PRO A N 1
ATOM 1402 C CA . PRO A 1 169 ? 35.894 0.017 -53.315 1.00 86.56 169 PRO A CA 1
ATOM 1403 C C . PRO A 1 169 ? 34.886 1.159 -53.180 1.00 86.56 169 PRO A C 1
ATOM 1405 O O . PRO A 1 169 ? 34.113 1.425 -54.100 1.00 86.56 169 PRO A O 1
ATOM 1408 N N . LEU A 1 170 ? 34.902 1.853 -52.039 1.00 80.81 170 LEU A N 1
ATOM 1409 C CA . LEU A 1 170 ? 33.974 2.959 -51.772 1.00 80.81 170 LEU A CA 1
ATOM 1410 C C . LEU A 1 170 ? 34.060 4.048 -52.854 1.00 80.81 170 LEU A C 1
ATOM 1412 O O . LEU A 1 170 ? 33.056 4.675 -53.153 1.00 80.81 170 LEU A O 1
ATOM 1416 N N . SER A 1 171 ? 35.217 4.208 -53.503 1.00 82.12 171 SER A N 1
ATOM 1417 C CA . SER A 1 171 ? 35.421 5.131 -54.629 1.00 82.12 171 SER A CA 1
ATOM 1418 C C . SER A 1 171 ? 34.544 4.850 -55.853 1.00 82.12 171 SER A C 1
ATOM 1420 O O . SER A 1 171 ? 34.374 5.737 -56.681 1.00 82.12 171 SER A O 1
ATOM 1422 N N . SER A 1 172 ? 33.989 3.642 -55.980 1.00 83.62 172 SER A N 1
ATOM 1423 C CA . SER A 1 172 ? 33.050 3.284 -57.052 1.00 83.62 172 SER A CA 1
ATOM 1424 C C . SER A 1 172 ? 31.600 3.698 -56.767 1.00 83.62 172 SER A C 1
ATOM 1426 O O . SER A 1 172 ? 30.738 3.528 -57.626 1.00 83.62 172 SER A O 1
ATOM 1428 N N . LEU A 1 173 ? 31.315 4.225 -55.571 1.00 84.44 173 LEU A N 1
ATOM 1429 C CA . LEU A 1 173 ? 29.974 4.596 -55.129 1.00 84.44 173 LEU A CA 1
ATOM 1430 C C . LEU A 1 173 ? 29.809 6.120 -55.101 1.00 84.44 173 LEU A C 1
ATOM 1432 O O . LEU A 1 173 ? 30.672 6.846 -54.613 1.00 84.44 173 LEU A O 1
ATOM 1436 N N . ASN A 1 174 ? 28.651 6.596 -55.556 1.00 88.38 174 ASN A N 1
ATOM 1437 C CA . ASN A 1 174 ? 28.245 7.988 -55.384 1.00 88.38 174 ASN A CA 1
ATOM 1438 C C . ASN A 1 174 ? 27.603 8.156 -54.002 1.00 88.38 174 ASN A C 1
ATOM 1440 O O . ASN A 1 174 ? 26.520 7.626 -53.751 1.00 88.38 174 ASN A O 1
ATOM 1444 N N . PHE A 1 175 ? 28.262 8.887 -53.104 1.00 83.81 175 PHE A N 1
ATOM 1445 C CA . PHE A 1 175 ? 27.706 9.216 -51.791 1.00 83.81 175 PHE A CA 1
ATOM 1446 C C . PHE A 1 175 ? 26.871 10.493 -51.865 1.00 83.81 175 PHE A C 1
ATOM 1448 O O . PHE A 1 175 ? 27.241 11.454 -52.539 1.00 83.81 175 PHE A O 1
ATOM 1455 N N . ILE A 1 176 ? 25.757 10.518 -51.137 1.00 86.38 176 ILE A N 1
ATOM 1456 C CA . ILE A 1 176 ? 25.005 11.754 -50.914 1.00 86.38 176 ILE A CA 1
ATOM 1457 C C . ILE A 1 176 ? 25.837 12.735 -50.065 1.00 86.38 176 ILE A C 1
ATOM 1459 O O . ILE A 1 176 ? 26.624 12.284 -49.225 1.00 86.38 176 ILE A O 1
ATOM 1463 N N . PRO A 1 177 ? 25.670 14.060 -50.237 1.00 86.44 177 PRO A N 1
ATOM 1464 C CA . PRO A 1 177 ? 26.348 15.044 -49.402 1.00 86.44 177 PRO A CA 1
ATOM 1465 C C . PRO A 1 177 ? 26.027 14.831 -47.921 1.00 86.44 177 PRO A C 1
ATOM 1467 O O . PRO A 1 177 ? 24.862 14.732 -47.529 1.00 86.44 177 PRO A O 1
ATOM 1470 N N . GLN A 1 178 ? 27.062 14.780 -47.087 1.00 84.31 178 GLN A N 1
ATOM 1471 C CA . GLN A 1 178 ? 26.893 14.662 -45.648 1.00 84.31 178 GLN A CA 1
ATOM 1472 C C . GLN A 1 178 ? 26.650 16.046 -45.029 1.00 84.31 178 GLN A C 1
ATOM 1474 O O . GLN A 1 178 ? 27.586 16.814 -44.833 1.00 84.31 178 GLN A O 1
ATOM 1479 N N . LEU A 1 179 ? 25.386 16.356 -44.727 1.00 85.50 179 LEU A N 1
ATOM 1480 C CA . LEU A 1 179 ? 24.971 17.640 -44.138 1.00 85.50 179 LEU A CA 1
ATOM 1481 C C . LEU A 1 179 ? 24.931 17.636 -42.598 1.00 85.50 179 LEU A C 1
ATOM 1483 O O . LEU A 1 179 ? 24.885 18.699 -41.985 1.00 85.50 179 LEU A O 1
ATOM 1487 N N . TRP A 1 180 ? 24.955 16.455 -41.974 1.00 83.81 180 TRP A N 1
ATOM 1488 C CA . TRP A 1 180 ? 24.891 16.268 -40.519 1.00 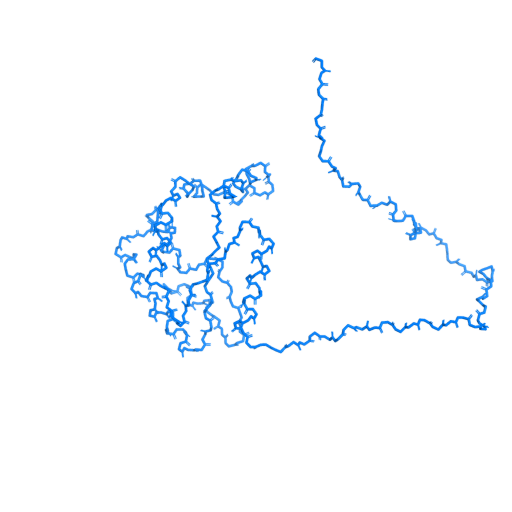83.81 180 TRP A CA 1
ATOM 1489 C C . TRP A 1 180 ? 26.060 15.420 -40.007 1.00 83.81 180 TRP A C 1
ATOM 1491 O O . TRP A 1 180 ? 26.598 14.615 -40.776 1.00 83.81 180 TRP A O 1
ATOM 1501 N N . PRO A 1 181 ? 26.451 15.587 -38.727 1.00 83.12 181 PRO A N 1
ATOM 1502 C CA . PRO A 1 181 ? 27.617 14.927 -38.147 1.00 83.12 181 PRO A CA 1
ATOM 1503 C C . PRO A 1 181 ? 27.553 13.404 -38.256 1.00 83.12 181 PRO A C 1
ATOM 1505 O O . PRO A 1 181 ? 26.477 12.797 -38.251 1.00 83.12 181 PRO A O 1
ATOM 1508 N N . LYS A 1 182 ? 28.727 12.779 -38.377 1.00 77.38 182 LYS A N 1
ATOM 1509 C CA . LYS A 1 182 ? 28.836 11.314 -38.423 1.00 77.38 182 LYS A CA 1
ATOM 1510 C C . LYS A 1 182 ? 28.403 10.712 -37.093 1.00 77.38 182 LYS A C 1
ATOM 1512 O O . LYS A 1 182 ? 28.502 11.344 -36.045 1.00 77.38 182 LYS A O 1
ATOM 1517 N N . ALA A 1 183 ? 27.993 9.445 -37.121 1.00 73.31 183 ALA A N 1
ATOM 1518 C CA . ALA A 1 183 ? 27.680 8.705 -35.902 1.00 73.31 183 ALA A CA 1
ATOM 1519 C C . ALA A 1 183 ? 28.842 8.744 -34.889 1.00 73.31 183 ALA A C 1
ATOM 1521 O O . ALA A 1 183 ? 28.591 8.824 -33.691 1.00 73.31 183 ALA A O 1
ATOM 1522 N N . GLU A 1 184 ? 30.098 8.769 -35.353 1.00 74.44 184 GLU A N 1
ATOM 1523 C CA . GLU A 1 184 ? 31.273 8.880 -34.480 1.00 74.44 184 GLU A CA 1
ATOM 1524 C C . GLU A 1 184 ? 31.387 10.243 -33.768 1.00 74.44 184 GLU A C 1
ATOM 1526 O O . GLU A 1 184 ? 31.906 10.317 -32.656 1.00 74.44 184 GLU A O 1
ATOM 1531 N N . GLU A 1 185 ? 30.866 11.313 -34.368 1.00 72.81 185 GLU A N 1
ATOM 1532 C CA . GLU A 1 185 ? 30.897 12.682 -33.832 1.00 72.81 185 GLU A CA 1
ATOM 1533 C C . GLU A 1 185 ? 29.770 12.942 -32.818 1.00 72.81 185 GLU A C 1
ATOM 1535 O O . GLU A 1 185 ? 29.814 13.922 -32.080 1.00 72.81 185 GLU A O 1
ATOM 1540 N N . LEU A 1 186 ? 28.773 12.052 -32.746 1.00 64.88 186 LEU A N 1
ATOM 1541 C CA . LEU A 1 186 ? 27.673 12.125 -31.779 1.00 64.88 186 LEU A CA 1
ATOM 1542 C C . LEU A 1 186 ? 28.008 11.449 -30.436 1.00 64.88 186 LEU A C 1
ATOM 1544 O O . LEU A 1 186 ? 27.398 11.777 -29.421 1.00 64.88 186 LEU A O 1
ATOM 1548 N N . VAL A 1 187 ? 28.976 10.522 -30.395 1.00 60.38 187 VAL A N 1
ATOM 1549 C CA . VAL A 1 187 ? 29.325 9.755 -29.176 1.00 60.38 187 VAL A CA 1
ATOM 1550 C C . VAL A 1 187 ? 30.202 10.561 -28.204 1.00 60.38 187 VAL A C 1
ATOM 1552 O O . VAL A 1 187 ? 30.218 10.274 -27.010 1.00 60.38 187 VAL A O 1
ATOM 1555 N N . SER A 1 188 ? 30.886 11.610 -28.672 1.00 53.09 188 SER A N 1
ATOM 1556 C CA . SER A 1 188 ? 31.694 12.507 -27.826 1.00 53.09 188 SER A CA 1
ATOM 1557 C C . SER A 1 188 ? 30.861 13.454 -26.953 1.00 53.09 188 SER A C 1
ATOM 1559 O O . SER A 1 188 ? 31.412 14.127 -26.085 1.00 53.09 188 SER A O 1
ATOM 1561 N N . VAL A 1 189 ? 29.536 13.475 -27.131 1.00 53.03 189 VAL A N 1
ATOM 1562 C CA . VAL A 1 189 ? 28.597 14.260 -26.322 1.00 53.03 189 VAL A CA 1
ATOM 1563 C C . VAL A 1 189 ? 27.818 13.336 -25.383 1.00 53.03 189 VAL A C 1
ATOM 1565 O O . VAL A 1 189 ? 26.591 13.335 -25.341 1.00 53.03 189 VAL A O 1
ATOM 1568 N N . THR A 1 190 ? 28.516 12.522 -24.590 1.00 46.94 190 THR A N 1
ATOM 1569 C CA . THR A 1 190 ? 27.931 12.104 -23.310 1.00 46.94 190 THR A CA 1
ATOM 1570 C C . THR A 1 190 ? 28.044 13.294 -22.361 1.00 46.94 190 THR A C 1
ATOM 1572 O O . THR A 1 190 ? 29.170 13.744 -22.135 1.00 46.94 190 THR A O 1
ATOM 1575 N N . PRO A 1 191 ? 26.944 13.832 -21.806 1.00 44.50 191 PRO A N 1
ATOM 1576 C CA . PRO A 1 191 ? 27.045 14.904 -20.827 1.00 44.50 191 PRO A CA 1
ATOM 1577 C C . PRO A 1 191 ? 27.900 14.406 -19.661 1.00 44.50 191 PRO A C 1
ATOM 1579 O O . PRO A 1 191 ? 27.621 13.344 -19.096 1.00 44.50 191 PRO A O 1
ATOM 1582 N N . GLU A 1 192 ? 28.957 15.150 -19.324 1.00 42.41 192 GLU A N 1
ATOM 1583 C CA . GLU A 1 192 ? 29.682 14.945 -18.076 1.00 42.41 192 GLU A CA 1
ATOM 1584 C C . GLU A 1 192 ? 28.650 14.897 -16.952 1.00 42.41 192 GLU A C 1
ATOM 1586 O O . GLU A 1 192 ? 27.930 15.860 -16.685 1.00 42.41 192 GLU A O 1
ATOM 1591 N N . VAL A 1 193 ? 28.547 13.737 -16.308 1.00 45.34 193 VAL A N 1
ATOM 1592 C CA . VAL A 1 193 ? 27.851 13.604 -15.037 1.00 45.34 193 VAL A CA 1
ATOM 1593 C C . VAL A 1 193 ? 28.561 14.555 -14.082 1.00 45.34 193 VAL A C 1
ATOM 1595 O O . VAL A 1 193 ? 29.643 14.238 -13.585 1.00 45.34 193 VAL A O 1
ATOM 1598 N N . VAL A 1 194 ? 27.976 15.736 -13.869 1.00 44.78 194 VAL A N 1
ATOM 1599 C CA . VAL A 1 194 ? 28.455 16.735 -12.913 1.00 44.78 194 VAL A CA 1
ATOM 1600 C C . VAL A 1 194 ? 28.544 16.049 -11.553 1.00 44.78 194 VAL A C 1
ATOM 1602 O O . VAL A 1 194 ? 27.537 15.777 -10.897 1.00 44.78 194 VAL A O 1
ATOM 1605 N N . LYS A 1 195 ? 29.766 15.701 -11.143 1.00 39.41 195 LYS A N 1
ATOM 1606 C CA . LYS A 1 195 ? 30.044 15.220 -9.791 1.00 39.41 195 LYS A CA 1
ATOM 1607 C C . LYS A 1 195 ? 29.927 16.423 -8.851 1.00 39.41 195 LYS A C 1
ATOM 1609 O O . LYS A 1 195 ? 30.523 17.456 -9.145 1.00 39.41 195 LYS A O 1
ATOM 1614 N N . PRO A 1 196 ? 29.196 16.317 -7.729 1.00 41.22 196 PRO A N 1
ATOM 1615 C CA . PRO A 1 196 ? 29.083 17.419 -6.789 1.00 41.22 196 PRO A CA 1
ATOM 1616 C C . PRO A 1 196 ? 30.452 17.698 -6.167 1.00 41.22 196 PRO A C 1
ATOM 1618 O O . PRO A 1 196 ? 31.149 16.783 -5.712 1.00 41.22 196 PRO A O 1
ATOM 1621 N N . ASP A 1 197 ? 30.827 18.971 -6.185 1.00 38.59 197 ASP A N 1
ATOM 1622 C CA . ASP A 1 197 ? 32.151 19.453 -5.829 1.00 38.59 197 ASP A CA 1
ATOM 1623 C C . ASP A 1 197 ? 32.442 19.206 -4.337 1.00 38.59 197 ASP A C 1
ATOM 1625 O O . ASP A 1 197 ? 31.814 19.764 -3.429 1.00 38.59 197 ASP A O 1
ATOM 1629 N N . LYS A 1 198 ? 33.390 18.306 -4.057 1.00 44.09 198 LYS A N 1
ATOM 1630 C CA . LYS A 1 198 ? 33.879 18.044 -2.701 1.00 44.09 198 LYS A CA 1
ATOM 1631 C C . LYS A 1 198 ? 34.954 19.077 -2.358 1.00 44.09 198 LYS A C 1
ATOM 1633 O O . LYS A 1 198 ? 36.114 18.868 -2.683 1.00 44.09 198 LYS A O 1
ATOM 1638 N N . LYS A 1 199 ? 34.549 20.108 -1.604 1.00 44.81 199 LYS A N 1
ATOM 1639 C CA . LYS A 1 199 ? 35.317 20.897 -0.607 1.00 44.81 199 LYS A CA 1
ATOM 1640 C C . LYS A 1 199 ? 36.833 21.069 -0.838 1.00 44.81 199 LYS A C 1
ATOM 1642 O O . LYS A 1 199 ? 37.574 20.099 -0.699 1.00 44.81 199 LYS A O 1
ATOM 1647 N N . LYS A 1 200 ? 37.311 22.325 -0.797 1.00 39.66 200 LYS A N 1
ATOM 1648 C CA . LYS A 1 200 ? 38.471 22.785 0.023 1.00 39.66 200 LYS A CA 1
ATOM 1649 C C . LYS A 1 200 ? 38.625 24.313 -0.101 1.00 39.66 200 LYS A C 1
ATOM 1651 O O . LYS A 1 200 ? 38.685 24.830 -1.200 1.00 39.66 200 LYS A O 1
ATOM 1656 N N . LYS A 1 201 ? 38.468 25.070 0.991 1.00 40.41 201 LYS A N 1
ATOM 1657 C CA . LYS A 1 201 ? 39.470 25.404 2.035 1.00 40.41 201 LYS A CA 1
ATOM 1658 C C . LYS A 1 201 ? 40.446 26.523 1.619 1.00 40.41 201 LYS A C 1
ATOM 1660 O O . LYS A 1 201 ? 41.236 26.322 0.709 1.00 40.41 201 LYS A O 1
ATOM 1665 N N . LYS A 1 202 ? 40.494 27.541 2.495 1.00 36.62 202 LYS A N 1
ATOM 1666 C CA . LYS A 1 202 ? 41.567 28.519 2.778 1.00 36.62 202 LYS A CA 1
ATOM 1667 C C . LYS A 1 202 ? 41.677 29.742 1.853 1.00 36.62 202 LYS A C 1
ATOM 1669 O O . LYS A 1 202 ? 42.332 29.676 0.820 1.00 36.62 202 LYS A O 1
ATOM 1674 N N . LYS A 1 203 ? 41.228 30.894 2.348 1.00 35.25 203 LYS A N 1
ATOM 1675 C CA . LYS A 1 203 ? 42.087 31.842 3.078 1.00 35.25 203 LYS A CA 1
ATOM 1676 C C . LYS A 1 203 ? 41.267 32.534 4.156 1.00 35.25 203 LYS A C 1
ATOM 1678 O O . LYS A 1 203 ? 40.049 32.677 3.927 1.00 35.25 203 LYS A O 1
#

Foldseek 3Di:
DVVQVVQDDDPPDDDDDPDDPCCLLALCVLVVVDDPVVSVVCLQVVQVVLVVCLVVVDQAEAEDADEDLVLLVVVVVVQVVDPVNVVVDDPSVVVCNVCVVVNVVSVVSSQVSRQDPSHHYDYFHPSPVVVSVVVVVVVVPVVDDDDDPDDPPDDDPDPDPPPPDDDPDCVVDDDDDDPDDDPVVVVVPPPPPPDPDDDDDDD

Solvent-accessible surface area (backbone atoms only — not comparable to full-atom values): 13107 Å² total; per-residue (Å²): 109,71,84,58,61,80,64,58,61,59,94,93,55,87,68,82,70,92,66,61,82,60,44,50,50,39,58,26,53,69,72,62,76,50,55,71,67,58,41,54,50,46,55,65,46,50,45,57,52,50,50,54,42,40,76,72,71,46,87,60,86,43,77,46,78,43,62,50,70,70,57,49,52,50,54,51,52,54,27,70,75,32,78,92,44,36,84,78,62,50,77,64,56,60,56,46,61,81,37,48,69,54,51,50,53,28,49,56,53,44,48,66,62,48,52,38,94,85,39,44,70,41,81,37,72,35,72,54,55,71,58,31,52,52,51,51,50,52,51,55,55,73,76,45,97,75,79,89,77,77,73,76,83,81,76,79,72,81,76,81,76,73,81,85,68,76,79,77,63,70,86,81,55,89,75,76,85,82,87,66,83,52,78,77,67,58,66,79,68,63,78,78,78,81,71,83,85,79,81,83,89,90,132